Protein AF-A0A920VF19-F1 (afdb_monomer)

Solvent-accessible surface area (backbone atoms only — not comparable to full-atom values): 18510 Å² total; per-residue (Å²): 118,98,81,71,75,63,64,62,55,51,51,47,50,55,36,30,75,41,17,88,84,34,80,46,84,85,53,80,84,48,49,66,60,52,52,50,32,52,74,73,81,41,74,52,62,66,56,16,46,53,33,17,54,52,39,53,50,52,46,53,51,50,52,47,52,52,48,56,61,73,67,64,67,97,59,90,74,83,70,83,68,99,72,83,84,85,63,72,45,80,75,45,81,31,94,16,23,92,48,84,92,37,84,28,63,46,62,33,74,49,99,72,46,59,26,74,78,42,38,44,73,79,42,47,54,87,72,47,43,57,52,51,54,23,45,43,44,12,38,54,55,10,58,72,46,88,59,36,19,18,18,28,15,46,91,54,29,66,48,10,31,13,44,34,92,47,60,38,58,5,39,52,45,7,44,68,18,29,61,75,62,43,54,64,12,24,39,10,33,56,43,62,41,41,45,66,35,34,57,73,44,63,91,56,53,50,49,35,41,38,20,56,42,61,38,71,63,13,48,59,57,50,60,70,43,70,67,32,24,35,34,37,28,64,76,66,61,80,72,60,76,59,42,79,44,80,50,96,95,50,67,48,76,42,71,52,96,72,85,82,81,61,75,88,77,61,80,81,91,59,96,71,78,74,52,75,70,52,48,52,16,48,53,47,29,57,61,52,39,74,54,32,46,65,35,52,36,61,42,48,55,84,41,18,34,37,14,52,8,64,55,27,94,47,56,70,57,9,46,53,40,16,31,64,58,42,69,55,75,73,95,67,86,132

Sequence (334 aa):
MGNIDIGGPTMLRAASKNFPSVAVVVDPADYAWVGQKLSEGGLTIDDRRGLAAKAFNHVSTYDAAVTKYLLKSDSADEELPGSLTISLKKITGLRYGENPHQNGALYSESNVPMGLAGARQLHGRELSYNNLMDADAAWRTASDFADSTVSVVKHANPCGLASRNDIAEAYLAAYEGDTVSAFGGIVAFNRTVTAAAAEAMEPVFYEVVIAPDYETRALEILQKKRNLRILAIDKQPDTPAYDLRPITGGVLVQASDSIEEDPTSWTVATQRAPSDAEMKDLAFAWKAAKHIKSNAIVFAKGLAMVGMGAGQPNRVVSVHLSQRSSGIRPKGQF

Structure (mmCIF, N/CA/C/O backbone):
data_AF-A0A920VF19-F1
#
_entry.id   AF-A0A920VF19-F1
#
loop_
_atom_site.group_PDB
_atom_site.id
_atom_site.type_symbol
_atom_site.label_atom_id
_atom_site.label_alt_id
_atom_site.label_comp_id
_atom_site.label_asym_id
_atom_site.label_entity_id
_atom_site.label_seq_id
_atom_site.pdbx_PDB_ins_code
_atom_site.Cartn_x
_atom_site.Cartn_y
_atom_site.Cartn_z
_atom_site.occupancy
_atom_site.B_iso_or_equiv
_atom_site.auth_seq_id
_atom_site.auth_comp_id
_atom_site.auth_asym_id
_atom_site.auth_atom_id
_atom_site.pdbx_PDB_model_num
ATOM 1 N N . MET A 1 1 ? 22.671 -26.866 -9.299 1.00 59.22 1 MET A N 1
ATOM 2 C CA . MET A 1 1 ? 23.911 -26.514 -10.039 1.00 59.22 1 MET A CA 1
ATOM 3 C C . MET A 1 1 ? 23.785 -26.625 -11.558 1.00 59.22 1 MET A C 1
ATOM 5 O O . MET A 1 1 ? 24.241 -25.707 -12.218 1.00 59.22 1 MET A O 1
ATOM 9 N N . GLY A 1 2 ? 23.154 -27.664 -12.126 1.00 60.16 2 GLY A N 1
ATOM 10 C CA . GLY A 1 2 ? 23.081 -27.859 -13.591 1.00 60.16 2 GLY A CA 1
ATOM 11 C C . GLY A 1 2 ? 22.369 -26.776 -14.425 1.00 60.16 2 GLY A C 1
ATOM 12 O O . GLY A 1 2 ? 22.436 -26.841 -15.643 1.00 60.16 2 GLY A O 1
ATOM 13 N N . ASN A 1 3 ? 21.733 -25.780 -13.792 1.00 78.81 3 ASN A N 1
ATOM 14 C CA . ASN A 1 3 ? 21.030 -24.676 -14.462 1.00 78.81 3 ASN A CA 1
ATOM 15 C C . ASN A 1 3 ? 21.764 -23.322 -14.360 1.00 78.81 3 ASN A C 1
ATOM 17 O O . ASN A 1 3 ? 21.187 -22.302 -14.725 1.00 78.81 3 ASN A O 1
ATOM 21 N N . ILE A 1 4 ? 22.997 -23.284 -13.832 1.00 90.88 4 ILE A N 1
ATOM 22 C CA . ILE A 1 4 ? 23.803 -22.054 -13.807 1.00 90.88 4 ILE A CA 1
ATOM 23 C C . ILE A 1 4 ? 24.570 -21.960 -15.135 1.00 90.88 4 ILE A C 1
ATOM 25 O O . ILE A 1 4 ? 25.571 -22.646 -15.331 1.00 90.88 4 ILE A O 1
ATOM 29 N N . ASP A 1 5 ? 24.087 -21.126 -16.052 1.00 91.56 5 ASP A N 1
ATOM 30 C CA . ASP A 1 5 ? 24.750 -20.781 -17.307 1.00 91.56 5 ASP A CA 1
ATOM 31 C C . ASP A 1 5 ? 26.016 -19.939 -17.068 1.00 91.56 5 ASP A C 1
ATOM 33 O O . ASP A 1 5 ? 26.006 -18.948 -16.334 1.00 91.56 5 ASP A O 1
ATOM 37 N N . ILE A 1 6 ? 27.101 -20.345 -17.725 1.00 91.62 6 ILE A N 1
ATOM 38 C CA . ILE A 1 6 ? 28.401 -19.667 -17.753 1.00 91.62 6 ILE A CA 1
ATOM 39 C C . ILE A 1 6 ? 28.627 -18.980 -19.108 1.00 91.62 6 ILE A C 1
ATOM 41 O O . ILE A 1 6 ? 29.184 -17.880 -19.182 1.00 91.62 6 ILE A O 1
ATOM 45 N N . GLY A 1 7 ? 28.202 -19.626 -20.197 1.00 94.06 7 GLY A N 1
ATOM 46 C CA . GLY A 1 7 ? 28.468 -19.199 -21.567 1.00 94.06 7 GLY A CA 1
ATOM 47 C C . GLY A 1 7 ? 27.618 -18.000 -21.971 1.00 94.06 7 GLY A C 1
ATOM 48 O O . GLY A 1 7 ? 28.156 -17.030 -22.510 1.00 94.06 7 GLY A O 1
ATOM 49 N N . GLY A 1 8 ? 26.320 -18.032 -21.658 1.00 94.75 8 GLY A N 1
ATOM 50 C CA . GLY A 1 8 ? 25.387 -16.939 -21.929 1.00 94.75 8 GLY A CA 1
ATOM 51 C C . GLY A 1 8 ? 25.862 -15.617 -21.324 1.00 94.75 8 GLY A C 1
ATOM 52 O O . GLY A 1 8 ? 26.173 -14.694 -22.083 1.00 94.75 8 GLY A O 1
ATOM 53 N N . PRO A 1 9 ? 26.033 -15.514 -19.990 1.00 96.50 9 PRO A N 1
ATOM 54 C CA . PRO A 1 9 ? 26.536 -14.299 -19.348 1.00 96.50 9 PRO A CA 1
ATOM 55 C C . PRO A 1 9 ? 27.884 -13.819 -19.902 1.00 96.50 9 PRO A C 1
ATOM 57 O O . PRO A 1 9 ? 28.084 -12.616 -20.088 1.00 96.50 9 PRO A O 1
ATOM 60 N N . THR A 1 10 ? 28.799 -14.738 -20.227 1.00 96.94 10 THR A N 1
ATOM 61 C CA . THR A 1 10 ? 30.102 -14.399 -20.823 1.00 96.94 10 THR A CA 1
ATOM 62 C C . THR A 1 10 ? 29.939 -13.708 -22.179 1.00 96.94 10 THR A C 1
ATOM 64 O O . THR A 1 10 ? 30.486 -12.620 -22.388 1.00 96.94 10 THR A O 1
ATOM 67 N N . MET A 1 11 ? 29.151 -14.292 -23.088 1.00 97.50 11 MET A N 1
ATOM 68 C CA . MET A 1 11 ? 28.888 -13.715 -24.412 1.00 97.50 11 MET A CA 1
ATOM 69 C C . MET A 1 11 ? 28.138 -12.386 -24.313 1.00 97.50 11 MET A C 1
ATOM 71 O O . MET A 1 11 ? 28.515 -11.419 -24.979 1.00 97.50 11 MET A O 1
ATOM 75 N N . LEU A 1 12 ? 27.126 -12.307 -23.443 1.00 97.56 12 LEU A N 1
ATOM 76 C CA . LEU A 1 12 ? 26.349 -11.087 -23.230 1.00 97.56 12 LEU A CA 1
ATOM 77 C C . LEU A 1 12 ? 27.234 -9.935 -22.756 1.00 97.56 12 LEU A C 1
ATOM 79 O O . LEU A 1 12 ? 27.156 -8.837 -23.309 1.00 97.56 12 LEU A O 1
ATOM 83 N N . ARG A 1 13 ? 28.126 -10.172 -21.788 1.00 97.50 13 ARG A N 1
ATOM 84 C CA . ARG A 1 13 ? 29.064 -9.149 -21.298 1.00 97.50 13 ARG A CA 1
ATOM 85 C C . ARG A 1 13 ? 30.064 -8.726 -22.373 1.00 97.50 13 ARG A C 1
ATOM 87 O O . ARG A 1 13 ? 30.329 -7.532 -22.508 1.00 97.50 13 ARG A O 1
ATOM 94 N N . ALA A 1 14 ? 30.597 -9.672 -23.149 1.00 97.75 14 ALA A N 1
ATOM 95 C CA . ALA A 1 14 ? 31.532 -9.376 -24.235 1.00 97.75 14 ALA A CA 1
ATOM 96 C C . ALA A 1 14 ? 30.886 -8.510 -25.331 1.00 97.75 14 ALA A C 1
ATOM 98 O O . ALA A 1 14 ? 31.447 -7.480 -25.710 1.00 97.75 14 ALA A O 1
ATOM 99 N N . ALA A 1 15 ? 29.683 -8.879 -25.784 1.00 97.00 15 ALA A N 1
ATOM 100 C CA . ALA A 1 15 ? 28.922 -8.119 -26.773 1.00 97.00 15 ALA A CA 1
ATOM 101 C C . ALA A 1 15 ? 28.537 -6.726 -26.246 1.00 97.00 15 ALA A C 1
ATOM 103 O O . ALA A 1 15 ? 28.751 -5.729 -26.933 1.00 97.00 15 ALA A O 1
ATOM 104 N N . SER A 1 16 ? 28.063 -6.644 -24.998 1.00 97.56 16 SER A N 1
ATOM 105 C CA . SER A 1 16 ? 27.678 -5.379 -24.355 1.00 97.56 16 SER A CA 1
ATOM 106 C C . SER A 1 16 ? 28.860 -4.425 -24.183 1.00 97.56 16 SER A C 1
ATOM 108 O O . SER A 1 16 ? 28.727 -3.227 -24.416 1.00 97.56 16 SER A O 1
ATOM 110 N N . LYS A 1 17 ? 30.048 -4.932 -23.824 1.00 97.81 17 LYS A N 1
ATOM 111 C CA . LYS A 1 17 ? 31.279 -4.125 -23.769 1.00 97.81 17 LYS A CA 1
ATOM 112 C C . LYS A 1 17 ? 31.619 -3.529 -25.139 1.00 97.81 17 LYS A C 1
ATOM 114 O O . LYS A 1 17 ? 32.116 -2.408 -25.209 1.00 97.81 17 LYS A O 1
ATOM 119 N N . ASN A 1 18 ? 31.344 -4.264 -26.215 1.00 97.62 18 ASN A N 1
ATOM 120 C CA . ASN A 1 18 ? 31.626 -3.854 -27.588 1.00 97.62 18 ASN A CA 1
ATOM 121 C C . ASN A 1 18 ? 30.420 -3.199 -28.292 1.00 97.62 18 ASN A C 1
ATOM 123 O O . ASN A 1 18 ? 30.332 -3.230 -29.521 1.00 97.62 18 ASN A O 1
ATOM 127 N N . PHE A 1 19 ? 29.505 -2.572 -27.539 1.00 97.56 19 PHE A N 1
ATOM 128 C CA . PHE A 1 19 ? 28.307 -1.925 -28.088 1.00 97.56 19 PHE A CA 1
ATOM 129 C C . PHE A 1 19 ? 28.546 -0.890 -29.208 1.00 97.56 19 PHE A C 1
ATOM 131 O O . PHE A 1 19 ? 27.643 -0.708 -30.027 1.00 97.56 19 PHE A O 1
ATOM 138 N N . PRO A 1 20 ? 29.709 -0.205 -29.334 1.00 97.31 20 PRO A N 1
ATOM 139 C CA . PRO A 1 20 ? 29.941 0.662 -30.487 1.00 97.31 20 PRO A CA 1
ATOM 140 C C . PRO A 1 20 ? 29.857 -0.089 -31.822 1.00 97.31 20 PRO A C 1
ATOM 142 O O . PRO A 1 20 ? 29.429 0.508 -32.809 1.00 97.31 20 PRO A O 1
ATOM 145 N N . SER A 1 21 ? 30.164 -1.391 -31.828 1.00 96.12 21 SER A N 1
ATOM 146 C CA . SER A 1 21 ? 30.243 -2.228 -33.033 1.00 96.12 21 SER A CA 1
ATOM 147 C C . SER A 1 21 ? 29.283 -3.424 -33.037 1.00 96.12 21 SER A C 1
ATOM 149 O O . SER A 1 21 ? 29.042 -3.994 -34.096 1.00 96.12 21 SER A O 1
ATOM 151 N N . VAL A 1 22 ? 28.737 -3.826 -31.885 1.00 96.31 22 VAL A N 1
ATOM 152 C CA . VAL A 1 22 ? 27.897 -5.028 -31.734 1.00 96.31 22 VAL A CA 1
ATOM 153 C C . VAL A 1 22 ? 26.562 -4.667 -31.086 1.00 96.31 22 VAL A C 1
ATOM 155 O O . VAL A 1 22 ? 26.524 -3.936 -30.102 1.00 96.31 22 VAL A O 1
ATOM 158 N N . ALA A 1 23 ? 25.457 -5.188 -31.619 1.00 96.25 23 ALA A N 1
ATOM 159 C CA . ALA A 1 23 ? 24.154 -5.139 -30.959 1.00 96.25 23 ALA A CA 1
ATOM 160 C C . ALA A 1 23 ? 23.914 -6.442 -30.181 1.00 96.25 23 ALA A C 1
ATOM 162 O O . ALA A 1 23 ? 24.206 -7.526 -30.682 1.00 96.25 23 ALA A O 1
ATOM 163 N N . VAL A 1 24 ? 23.380 -6.336 -28.966 1.00 97.62 24 VAL A N 1
ATOM 164 C CA . VAL A 1 24 ? 23.057 -7.469 -28.087 1.00 97.62 24 VAL A CA 1
ATOM 165 C C . VAL A 1 24 ? 21.578 -7.404 -27.724 1.00 97.62 24 VAL A C 1
ATOM 167 O O . VAL A 1 24 ? 21.080 -6.332 -27.415 1.00 97.62 24 VAL A O 1
ATOM 170 N N . VAL A 1 25 ? 20.858 -8.523 -27.769 1.00 97.62 25 VAL A N 1
ATOM 171 C CA . VAL A 1 25 ? 19.428 -8.561 -27.427 1.00 97.62 25 VAL A CA 1
ATOM 172 C C . VAL A 1 25 ? 19.192 -9.693 -26.436 1.00 97.62 25 VAL A C 1
ATOM 174 O O . VAL A 1 25 ? 19.551 -10.834 -26.711 1.00 97.62 25 VAL A O 1
ATOM 177 N N . VAL A 1 26 ? 18.615 -9.364 -25.280 1.00 96.50 26 VAL A N 1
ATOM 178 C CA . VAL A 1 26 ? 18.386 -10.297 -24.154 1.00 96.50 26 VAL A CA 1
ATOM 179 C C . VAL A 1 26 ? 16.906 -10.529 -23.852 1.00 96.50 26 VAL A C 1
ATOM 181 O O . VAL A 1 26 ? 16.573 -11.306 -22.964 1.00 96.50 26 VAL A O 1
ATOM 184 N N . ASP A 1 27 ? 16.014 -9.841 -24.562 1.00 94.75 27 ASP A N 1
ATOM 185 C CA . ASP A 1 27 ? 14.576 -9.851 -24.316 1.00 94.75 27 ASP A CA 1
ATOM 186 C C . ASP A 1 27 ? 13.823 -9.968 -25.651 1.00 94.75 27 ASP A C 1
ATOM 188 O O . ASP A 1 27 ? 13.986 -9.098 -26.514 1.00 94.75 27 ASP A O 1
ATOM 192 N N . PRO A 1 28 ? 13.000 -11.016 -25.843 1.00 96.56 28 PRO A N 1
ATOM 193 C CA . PRO A 1 28 ? 12.204 -11.188 -27.055 1.00 96.56 28 PRO A CA 1
ATOM 194 C C . PRO A 1 28 ? 11.281 -10.008 -27.384 1.00 96.56 28 PRO A C 1
ATOM 196 O O . PRO A 1 28 ? 10.967 -9.797 -28.555 1.00 96.56 28 PRO A O 1
ATOM 199 N N . ALA A 1 29 ? 10.875 -9.210 -26.390 1.00 95.38 29 ALA A N 1
ATOM 200 C CA . ALA A 1 29 ? 10.050 -8.024 -26.620 1.00 95.38 29 ALA A CA 1
ATOM 201 C C . ALA A 1 29 ? 10.736 -6.975 -27.517 1.00 95.38 29 ALA A C 1
ATOM 203 O O . ALA A 1 29 ? 10.056 -6.192 -28.179 1.00 95.38 29 ALA A O 1
ATOM 204 N N . ASP A 1 30 ? 12.071 -6.981 -27.596 1.00 97.19 30 ASP A N 1
ATOM 205 C CA . ASP A 1 30 ? 12.823 -6.032 -28.421 1.00 97.19 30 ASP A CA 1
ATOM 206 C C . ASP A 1 30 ? 12.920 -6.468 -29.894 1.00 97.19 30 ASP A C 1
ATOM 208 O O . ASP A 1 30 ? 13.331 -5.672 -30.739 1.00 97.19 30 ASP A O 1
ATOM 212 N N . TYR A 1 31 ? 12.554 -7.710 -30.242 1.00 97.88 31 TYR A N 1
ATOM 213 C CA . TYR A 1 31 ? 12.791 -8.265 -31.583 1.00 97.88 31 TYR A CA 1
ATOM 214 C C . TYR A 1 31 ? 12.109 -7.465 -32.693 1.00 97.88 31 TYR A C 1
ATOM 216 O O . TYR A 1 31 ? 12.732 -7.194 -33.718 1.00 97.88 31 TYR A O 1
ATOM 224 N N . ALA A 1 32 ? 10.857 -7.053 -32.486 1.00 97.88 32 ALA A N 1
ATOM 225 C CA . ALA A 1 32 ? 10.112 -6.283 -33.480 1.00 97.88 32 ALA A CA 1
ATOM 226 C C . ALA A 1 32 ? 10.765 -4.914 -33.742 1.00 97.88 32 ALA A C 1
ATOM 228 O O . ALA A 1 32 ? 10.995 -4.543 -34.892 1.00 97.88 32 ALA A O 1
ATOM 229 N N . TRP A 1 33 ? 11.126 -4.197 -32.674 1.00 97.31 33 TRP A N 1
ATOM 230 C CA . TRP A 1 33 ? 11.777 -2.890 -32.766 1.00 97.31 33 TRP A CA 1
ATOM 231 C C . TRP A 1 33 ? 13.175 -2.982 -33.391 1.00 97.31 33 TRP A C 1
ATOM 233 O O . TRP A 1 33 ? 13.503 -2.200 -34.284 1.00 97.31 33 TRP A O 1
ATOM 243 N N . VAL A 1 34 ? 13.987 -3.965 -32.982 1.00 97.69 34 VAL A N 1
ATOM 244 C CA . VAL A 1 34 ? 15.308 -4.202 -33.585 1.00 97.69 34 VAL A CA 1
ATOM 245 C C . VAL A 1 34 ? 15.167 -4.542 -35.067 1.00 97.69 34 VAL A C 1
ATOM 247 O O . VAL A 1 34 ? 15.886 -3.977 -35.888 1.00 97.69 34 VAL A O 1
ATOM 250 N N . GLY A 1 35 ? 14.229 -5.423 -35.425 1.00 97.50 35 GLY A N 1
ATOM 251 C CA . GLY A 1 35 ? 13.959 -5.790 -36.815 1.00 97.50 35 GLY A CA 1
ATOM 252 C C . GLY A 1 35 ? 13.590 -4.580 -37.673 1.00 97.50 35 GLY A C 1
ATOM 253 O O . GLY A 1 35 ? 14.164 -4.392 -38.747 1.00 97.50 35 GLY A O 1
ATOM 254 N N . GLN A 1 36 ? 12.713 -3.709 -37.164 1.00 97.81 36 GLN A N 1
ATOM 255 C CA . GLN A 1 36 ? 12.364 -2.451 -37.824 1.00 97.81 36 GLN A CA 1
ATOM 256 C C . GLN A 1 36 ? 13.600 -1.564 -38.030 1.00 97.81 36 GLN A C 1
ATOM 258 O O . GLN A 1 36 ? 13.890 -1.168 -39.159 1.00 97.81 36 GLN A O 1
ATOM 263 N N . LYS A 1 37 ? 14.384 -1.312 -36.975 1.00 97.75 37 LYS A N 1
ATOM 264 C CA . LYS A 1 37 ? 15.609 -0.499 -37.056 1.00 97.75 37 LYS A CA 1
ATOM 265 C C . LYS A 1 37 ? 16.602 -1.042 -38.080 1.00 97.75 37 LYS A C 1
ATOM 267 O O . LYS A 1 37 ? 17.196 -0.270 -38.825 1.00 97.75 37 LYS A O 1
ATOM 272 N N . LEU A 1 38 ? 16.772 -2.363 -38.149 1.00 96.62 38 LEU A N 1
ATOM 273 C CA . LEU A 1 38 ? 17.639 -3.003 -39.141 1.00 96.62 38 LEU A CA 1
ATOM 274 C C . LEU A 1 38 ? 17.145 -2.779 -40.576 1.00 96.62 38 LEU A C 1
ATOM 276 O O . LEU A 1 38 ? 17.970 -2.571 -41.464 1.00 96.62 38 LEU A O 1
ATOM 280 N N . SER A 1 39 ? 15.828 -2.758 -40.800 1.00 97.00 39 SER A N 1
ATOM 281 C CA . SER A 1 39 ? 15.250 -2.437 -42.113 1.00 97.00 39 SER A CA 1
ATOM 282 C C . SER A 1 39 ? 15.362 -0.952 -42.496 1.00 97.00 39 SER A C 1
ATOM 284 O O . SER A 1 39 ? 15.412 -0.629 -43.679 1.00 97.00 39 SER A O 1
ATOM 286 N N . GLU A 1 40 ? 15.473 -0.054 -41.511 1.00 95.75 40 GLU A N 1
ATOM 287 C CA . GLU A 1 40 ? 15.512 1.410 -41.679 1.00 95.75 40 GLU A CA 1
ATOM 288 C C . GLU A 1 40 ? 16.941 1.999 -41.678 1.00 95.75 40 GLU A C 1
ATOM 290 O O . GLU A 1 40 ? 17.135 3.189 -41.434 1.00 95.75 40 GLU A O 1
ATOM 295 N N . GLY A 1 41 ? 17.963 1.184 -41.962 1.00 92.50 41 GLY A N 1
ATOM 296 C CA . GLY A 1 41 ? 19.361 1.640 -42.044 1.00 92.50 41 GLY A CA 1
ATOM 297 C C . GLY A 1 41 ? 20.233 1.284 -40.836 1.00 92.50 41 GLY A C 1
ATOM 298 O O . GLY A 1 41 ? 21.392 1.692 -40.774 1.00 92.50 41 GLY A O 1
ATOM 299 N N . GLY A 1 42 ? 19.716 0.472 -39.913 1.00 95.19 42 GLY A N 1
ATOM 300 C CA . GLY A 1 42 ? 20.464 -0.094 -38.798 1.00 95.19 42 GLY A CA 1
ATOM 301 C C . GLY A 1 42 ? 20.242 0.620 -37.467 1.00 95.19 42 GLY A C 1
ATOM 302 O O . GLY A 1 42 ? 19.643 1.687 -37.365 1.00 95.19 42 GLY A O 1
ATOM 303 N N . LEU A 1 43 ? 20.754 -0.001 -36.404 1.00 97.31 43 LEU A N 1
ATOM 304 C CA . LEU A 1 43 ? 20.740 0.582 -35.065 1.00 97.31 43 LEU A CA 1
ATOM 305 C C . LEU A 1 43 ? 21.740 1.739 -34.986 1.00 97.31 43 LEU A C 1
ATOM 307 O O . LEU A 1 43 ? 22.881 1.627 -35.445 1.00 97.31 43 LEU A O 1
ATOM 311 N N . THR A 1 44 ? 21.349 2.826 -34.332 1.00 97.06 44 THR A N 1
ATOM 312 C CA . THR A 1 44 ? 22.278 3.905 -33.983 1.00 97.06 44 THR A CA 1
ATOM 313 C C . THR A 1 44 ? 23.219 3.474 -32.850 1.00 97.06 44 THR A C 1
ATOM 315 O O . THR A 1 44 ? 23.044 2.427 -32.218 1.00 97.06 44 THR A O 1
ATOM 318 N N . ILE A 1 45 ? 24.244 4.282 -32.569 1.00 97.38 45 ILE A N 1
ATOM 319 C CA . ILE A 1 45 ? 25.121 4.047 -31.412 1.00 97.38 45 ILE A CA 1
ATOM 320 C C . ILE A 1 45 ? 24.356 4.121 -30.081 1.00 97.38 45 ILE A C 1
ATOM 322 O O . ILE A 1 45 ? 24.656 3.354 -29.166 1.00 97.38 45 ILE A O 1
ATOM 326 N N . ASP A 1 46 ? 23.354 4.997 -29.983 1.00 97.56 46 ASP A N 1
ATOM 327 C CA . ASP A 1 46 ? 22.541 5.160 -28.776 1.00 97.56 46 ASP A CA 1
ATOM 328 C C . ASP A 1 46 ? 21.578 3.983 -28.590 1.00 97.56 46 ASP A C 1
ATOM 330 O O . ASP A 1 46 ? 21.457 3.472 -27.475 1.00 97.56 46 ASP A O 1
ATOM 334 N N . ASP A 1 47 ? 20.997 3.470 -29.681 1.00 97.56 47 ASP A N 1
ATOM 335 C CA . ASP A 1 47 ? 20.190 2.244 -29.662 1.00 97.56 47 ASP A CA 1
ATOM 336 C C . ASP A 1 47 ? 21.017 1.056 -29.123 1.00 97.56 47 ASP A C 1
ATOM 338 O O . ASP A 1 47 ? 20.588 0.342 -28.212 1.00 97.56 47 ASP A O 1
ATOM 342 N N . ARG A 1 48 ? 22.252 0.873 -29.625 1.00 98.19 48 ARG A N 1
ATOM 343 C CA . ARG A 1 48 ? 23.161 -0.183 -29.141 1.00 98.19 48 ARG A CA 1
ATOM 344 C C . ARG A 1 48 ? 23.592 0.026 -27.693 1.00 98.19 48 ARG A C 1
ATOM 346 O O . ARG A 1 48 ? 23.695 -0.949 -26.951 1.00 98.19 48 ARG A O 1
ATOM 353 N N . ARG A 1 49 ? 23.823 1.273 -27.268 1.00 98.19 49 ARG A N 1
ATOM 354 C CA . ARG A 1 49 ? 24.139 1.592 -25.867 1.00 98.19 49 ARG A CA 1
ATOM 355 C C . ARG A 1 49 ? 22.987 1.198 -24.941 1.00 98.19 49 ARG A C 1
ATOM 357 O O . ARG A 1 49 ? 23.240 0.603 -23.895 1.00 98.19 49 ARG A O 1
ATOM 364 N N . GLY A 1 50 ? 21.744 1.487 -25.330 1.00 97.44 50 GLY A N 1
ATOM 365 C CA . GLY A 1 50 ? 20.549 1.089 -24.581 1.00 97.44 50 GLY A CA 1
ATOM 366 C C . GLY A 1 50 ? 20.423 -0.431 -24.446 1.00 97.44 50 GLY A C 1
ATOM 367 O O . GLY A 1 50 ? 20.253 -0.947 -23.341 1.00 97.44 50 GLY A O 1
ATOM 368 N N . LEU A 1 51 ? 20.607 -1.153 -25.553 1.00 98.12 51 LEU A N 1
ATOM 369 C CA . LEU A 1 51 ? 20.630 -2.618 -25.584 1.00 98.12 51 LEU A CA 1
ATOM 370 C C . LEU A 1 51 ? 21.736 -3.221 -24.697 1.00 98.12 51 LEU A C 1
ATOM 372 O O . LEU A 1 51 ? 21.486 -4.152 -23.931 1.00 98.12 51 LEU A O 1
ATOM 376 N N . ALA A 1 52 ? 22.945 -2.659 -24.735 1.00 98.12 52 ALA A N 1
ATOM 377 C CA . ALA A 1 52 ? 24.055 -3.093 -23.889 1.00 98.12 52 ALA A CA 1
ATOM 378 C C . ALA A 1 52 ? 23.799 -2.842 -22.395 1.00 98.12 52 ALA A C 1
ATOM 380 O O . ALA A 1 52 ? 24.089 -3.705 -21.566 1.00 98.12 52 ALA A O 1
ATOM 381 N N . ALA A 1 53 ? 23.218 -1.692 -22.037 1.00 96.88 53 ALA A N 1
ATOM 382 C CA . ALA A 1 53 ? 22.815 -1.408 -20.661 1.00 96.88 53 ALA A CA 1
ATOM 383 C C . ALA A 1 53 ? 21.761 -2.414 -20.165 1.00 96.88 53 ALA A C 1
ATOM 385 O O . ALA A 1 53 ? 21.884 -2.940 -19.056 1.00 96.88 53 ALA A O 1
ATOM 386 N N . LYS A 1 54 ? 20.772 -2.745 -21.009 1.00 95.25 54 LYS A N 1
ATOM 387 C CA . LYS A 1 54 ? 19.757 -3.772 -20.723 1.00 95.25 54 LYS A CA 1
ATOM 388 C C . LYS A 1 54 ? 20.389 -5.152 -20.504 1.00 95.25 54 LYS A C 1
ATOM 390 O O . LYS A 1 54 ? 20.033 -5.840 -19.551 1.00 95.25 54 LYS A O 1
ATOM 395 N N . ALA A 1 55 ? 21.363 -5.537 -21.327 1.00 96.75 55 ALA A N 1
ATOM 396 C CA . ALA A 1 55 ? 22.066 -6.813 -21.200 1.00 96.75 55 ALA A CA 1
ATOM 397 C C . ALA A 1 55 ? 22.928 -6.912 -19.926 1.00 96.75 55 ALA A C 1
ATOM 399 O O . ALA A 1 55 ? 22.887 -7.937 -19.247 1.00 96.75 55 ALA A O 1
ATOM 400 N N . PHE A 1 56 ? 23.650 -5.852 -19.541 1.00 96.25 56 PHE A N 1
ATOM 401 C CA . PHE A 1 56 ? 24.367 -5.830 -18.257 1.00 96.25 56 PHE A CA 1
ATOM 402 C C . PHE A 1 56 ? 23.421 -5.924 -17.056 1.00 96.25 56 PHE A C 1
ATOM 404 O O . PHE A 1 56 ? 23.721 -6.644 -16.105 1.00 96.25 56 PHE A O 1
ATOM 411 N N . ASN A 1 57 ? 22.274 -5.239 -17.102 1.00 92.06 57 ASN A N 1
ATOM 412 C CA . ASN A 1 57 ? 21.259 -5.349 -16.057 1.00 92.06 57 ASN A CA 1
ATOM 413 C C . ASN A 1 57 ? 20.706 -6.781 -15.953 1.00 92.06 57 ASN A C 1
ATOM 415 O O . ASN A 1 57 ? 20.644 -7.321 -14.853 1.00 92.06 57 ASN A O 1
ATOM 419 N N . HIS A 1 58 ? 20.411 -7.426 -17.087 1.00 92.19 58 HIS A N 1
ATOM 420 C CA . HIS A 1 58 ? 19.948 -8.816 -17.127 1.00 92.19 58 HIS A CA 1
ATOM 421 C C . HIS A 1 58 ? 20.940 -9.784 -16.462 1.00 92.19 58 HIS A C 1
ATOM 423 O O . HIS A 1 58 ? 20.547 -10.582 -15.613 1.00 92.19 58 HIS A O 1
ATOM 429 N N . VAL A 1 59 ? 22.235 -9.675 -16.791 1.00 94.19 59 VAL A N 1
ATOM 430 C CA . VAL A 1 59 ? 23.283 -10.499 -16.162 1.00 94.19 59 VAL A CA 1
ATOM 431 C C . VAL A 1 59 ? 23.408 -10.199 -14.665 1.00 94.19 59 VAL A C 1
ATOM 433 O O . VAL A 1 59 ? 23.515 -11.124 -13.870 1.00 94.19 59 VAL A O 1
ATOM 436 N N . SER A 1 60 ? 23.316 -8.930 -14.251 1.00 91.00 60 SER A N 1
ATOM 437 C CA . SER A 1 60 ? 23.355 -8.561 -12.829 1.00 91.00 60 SER A CA 1
ATOM 438 C C . SER A 1 60 ? 22.193 -9.158 -12.030 1.00 91.00 60 SER A C 1
ATOM 440 O O . SER A 1 60 ? 22.399 -9.604 -10.903 1.00 91.00 60 SER A O 1
ATOM 442 N N . THR A 1 61 ? 20.977 -9.163 -12.582 1.00 87.38 61 THR A N 1
ATOM 443 C CA . THR A 1 61 ? 19.810 -9.792 -11.943 1.00 87.38 61 THR A CA 1
ATOM 444 C C . THR A 1 61 ? 19.980 -11.308 -11.859 1.00 87.38 61 THR A C 1
ATOM 446 O O . THR A 1 61 ? 19.654 -11.908 -10.835 1.00 87.38 61 THR A O 1
ATOM 449 N N . TYR A 1 62 ? 20.531 -11.925 -12.905 1.00 89.62 62 TYR A N 1
ATOM 450 C CA . TYR A 1 62 ? 20.847 -13.349 -12.924 1.00 89.62 62 TYR A CA 1
ATOM 451 C C . TYR A 1 62 ? 21.877 -13.731 -11.844 1.00 89.62 62 TYR A C 1
ATOM 453 O O . TYR A 1 62 ? 21.614 -14.623 -11.037 1.00 89.62 62 TYR A O 1
ATOM 461 N N . ASP A 1 63 ? 22.996 -13.008 -11.750 1.00 90.81 63 ASP A N 1
ATOM 462 C CA . ASP A 1 63 ? 24.042 -13.264 -10.750 1.00 90.81 63 ASP A CA 1
ATOM 463 C C . ASP A 1 63 ? 23.528 -13.062 -9.312 1.00 90.81 63 ASP A C 1
ATOM 465 O O . ASP A 1 63 ? 23.884 -13.819 -8.403 1.00 90.81 63 ASP A O 1
ATOM 469 N N . ALA A 1 64 ? 22.637 -12.086 -9.095 1.00 85.88 64 ALA A N 1
ATOM 470 C CA . ALA A 1 64 ? 21.969 -11.883 -7.810 1.00 85.88 64 ALA A CA 1
ATOM 471 C C . ALA A 1 64 ? 21.094 -13.089 -7.418 1.00 85.88 64 ALA A C 1
ATOM 473 O O . ALA A 1 64 ? 21.142 -13.545 -6.274 1.00 85.88 64 ALA A O 1
ATOM 474 N N . ALA A 1 65 ? 20.333 -13.644 -8.368 1.00 83.69 65 ALA A N 1
ATOM 475 C CA . ALA A 1 65 ? 19.512 -14.833 -8.139 1.00 83.69 65 ALA A CA 1
ATOM 476 C C . ALA A 1 65 ? 20.367 -16.076 -7.835 1.00 83.69 65 ALA A C 1
ATOM 478 O O . ALA A 1 65 ? 20.046 -16.831 -6.914 1.00 83.69 65 ALA A O 1
ATOM 479 N N . VAL A 1 66 ? 21.482 -16.260 -8.552 1.00 87.50 66 VAL A N 1
ATOM 480 C CA . VAL A 1 66 ? 22.455 -17.330 -8.278 1.00 87.50 66 VAL A CA 1
ATOM 481 C C . VAL A 1 66 ? 23.057 -17.169 -6.881 1.00 87.50 66 VAL A C 1
ATOM 483 O O . VAL A 1 66 ? 23.104 -18.136 -6.125 1.00 87.50 66 VAL A O 1
ATOM 486 N N . THR A 1 67 ? 23.450 -15.952 -6.502 1.00 85.56 67 THR A N 1
ATOM 487 C CA . THR A 1 67 ? 24.000 -15.657 -5.168 1.00 85.56 67 THR A CA 1
ATOM 488 C C . THR A 1 67 ? 22.996 -16.000 -4.070 1.00 85.56 67 THR A C 1
ATOM 490 O O . THR A 1 67 ? 23.334 -16.725 -3.139 1.00 85.56 67 THR A O 1
ATOM 493 N N . LYS A 1 68 ? 21.735 -15.565 -4.210 1.00 80.50 68 LYS A N 1
ATOM 494 C CA . LYS A 1 68 ? 20.654 -15.898 -3.267 1.00 80.50 68 LYS A CA 1
ATOM 495 C C . LYS A 1 68 ? 20.447 -17.409 -3.137 1.00 80.50 68 LYS A C 1
ATOM 497 O O . LYS A 1 68 ? 20.261 -17.906 -2.032 1.00 80.50 68 LYS A O 1
ATOM 502 N N . TYR A 1 69 ? 20.490 -18.141 -4.251 1.00 83.12 69 TYR A N 1
ATOM 503 C CA . TYR A 1 69 ? 20.381 -19.601 -4.248 1.00 83.12 69 TYR A CA 1
ATOM 504 C C . TYR A 1 69 ? 21.557 -20.275 -3.524 1.00 83.12 69 TYR A C 1
ATOM 506 O O . TYR A 1 69 ? 21.334 -21.209 -2.761 1.00 83.12 69 TYR A O 1
ATOM 514 N N . LEU A 1 70 ? 22.788 -19.797 -3.732 1.00 84.25 70 LEU A N 1
ATOM 515 C CA . LEU A 1 70 ? 23.992 -20.349 -3.099 1.00 84.25 70 LEU A CA 1
ATOM 516 C C . LEU A 1 70 ? 24.102 -20.020 -1.602 1.00 84.25 70 LEU A C 1
ATOM 518 O O . LEU A 1 70 ? 24.715 -20.786 -0.867 1.00 84.25 70 LEU A O 1
ATOM 522 N N . LEU A 1 71 ? 23.526 -18.899 -1.158 1.00 77.75 71 LEU A N 1
ATOM 523 C CA . LEU A 1 71 ? 23.516 -18.478 0.248 1.00 77.75 71 LEU A CA 1
ATOM 524 C C . LEU A 1 71 ? 22.449 -19.175 1.098 1.00 77.75 71 LEU A C 1
ATOM 526 O O . LEU A 1 71 ? 22.491 -19.052 2.317 1.00 77.75 71 LEU A O 1
ATOM 530 N N . LYS A 1 72 ? 21.486 -19.875 0.488 1.00 67.50 72 LYS A N 1
ATOM 531 C CA . LYS A 1 72 ? 20.419 -20.558 1.224 1.00 67.50 72 LYS A CA 1
ATOM 532 C C . LYS A 1 72 ? 21.024 -21.694 2.068 1.00 67.50 72 LYS A C 1
ATOM 534 O O . LYS A 1 72 ? 21.355 -22.743 1.523 1.00 67.50 72 LYS A O 1
ATOM 539 N N . SER A 1 73 ? 21.194 -21.473 3.373 1.00 55.78 73 SER A N 1
ATOM 540 C CA . SER A 1 73 ? 21.588 -22.500 4.341 1.00 55.78 73 SER A CA 1
ATOM 541 C C . SER A 1 73 ? 20.353 -23.224 4.885 1.00 55.78 73 SER A C 1
ATOM 543 O O . SER A 1 73 ? 19.311 -22.613 5.101 1.00 55.78 73 SER A O 1
ATOM 545 N N . ASP A 1 74 ? 20.465 -24.532 5.129 1.00 52.16 74 ASP A N 1
ATOM 546 C CA . ASP A 1 74 ? 19.405 -25.368 5.728 1.00 52.16 74 ASP A CA 1
ATOM 547 C C . ASP A 1 74 ? 19.236 -25.138 7.251 1.00 52.16 74 ASP A C 1
ATOM 549 O O . ASP A 1 74 ? 18.592 -25.924 7.945 1.00 52.16 74 ASP A O 1
ATOM 553 N N . SER A 1 75 ? 19.848 -24.087 7.806 1.00 48.78 75 SER A N 1
ATOM 554 C CA . SER A 1 75 ? 19.818 -23.769 9.235 1.00 48.78 75 SER A CA 1
ATOM 555 C C . SER A 1 75 ? 18.641 -22.850 9.561 1.00 48.78 75 SER A C 1
ATOM 557 O O . SER A 1 75 ? 18.556 -21.749 9.029 1.00 48.78 75 SER A O 1
ATOM 559 N N . ALA A 1 76 ? 17.776 -23.287 10.477 1.00 49.41 76 ALA A N 1
ATOM 560 C CA . ALA A 1 76 ? 16.568 -22.584 10.925 1.00 49.41 76 ALA A CA 1
ATOM 561 C C . ALA A 1 76 ? 16.817 -21.309 11.767 1.00 49.41 76 ALA A C 1
ATOM 563 O O . ALA A 1 76 ? 15.860 -20.704 12.242 1.00 49.41 76 ALA A O 1
ATOM 564 N N . ASP A 1 77 ? 18.075 -20.895 11.939 1.00 51.53 77 ASP A N 1
ATOM 565 C CA . ASP A 1 77 ? 18.450 -19.631 12.574 1.00 51.53 77 ASP A CA 1
ATOM 566 C C . ASP A 1 77 ? 18.646 -18.575 11.471 1.00 51.53 77 ASP A C 1
ATOM 568 O O . ASP A 1 77 ? 19.726 -18.444 10.892 1.00 51.53 77 ASP A O 1
ATOM 572 N N . GLU A 1 78 ? 17.567 -17.876 11.103 1.00 64.38 78 GLU A N 1
ATOM 573 C CA . GLU A 1 78 ? 17.543 -16.882 10.019 1.00 64.38 78 GLU A CA 1
ATOM 574 C C . GLU A 1 78 ? 18.275 -15.578 10.403 1.00 64.38 78 GLU A C 1
ATOM 576 O O . GLU A 1 78 ? 17.665 -14.542 10.671 1.00 64.38 78 GLU A O 1
ATOM 581 N N . GLU A 1 79 ? 19.608 -15.600 10.407 1.00 70.75 79 GLU A N 1
ATOM 582 C CA . GLU A 1 79 ? 20.403 -14.369 10.342 1.00 70.75 79 GLU A CA 1
ATOM 583 C C . GLU A 1 79 ? 20.324 -13.745 8.935 1.00 70.75 79 GLU A C 1
ATOM 585 O O . GLU A 1 79 ? 20.336 -14.436 7.912 1.00 70.75 79 GLU A O 1
ATOM 590 N N . LEU A 1 80 ? 20.260 -12.409 8.862 1.00 78.62 80 LEU A N 1
ATOM 591 C CA . LEU A 1 80 ? 20.331 -11.689 7.586 1.00 78.62 80 LEU A CA 1
ATOM 592 C C . LEU A 1 80 ? 21.667 -11.982 6.875 1.00 78.62 80 LEU A C 1
ATOM 594 O O . LEU A 1 80 ? 22.711 -12.029 7.528 1.00 78.62 80 LEU A O 1
ATOM 598 N N . PRO A 1 81 ? 21.682 -12.125 5.535 1.00 79.62 81 PRO A N 1
ATOM 599 C CA . PRO A 1 81 ? 22.900 -12.471 4.814 1.00 79.62 81 PRO A CA 1
ATOM 600 C C . PRO A 1 81 ? 23.951 -11.356 4.905 1.00 79.62 81 PRO A C 1
ATOM 602 O O . PRO A 1 81 ? 23.627 -10.170 4.849 1.00 79.62 81 PRO A O 1
ATOM 605 N N . GLY A 1 82 ? 25.235 -11.734 4.926 1.00 83.06 82 GLY A N 1
ATOM 606 C CA . GLY A 1 82 ? 26.354 -10.778 4.940 1.00 83.06 82 GLY A CA 1
ATOM 607 C C . GLY A 1 82 ? 26.434 -9.864 3.705 1.00 83.06 82 GLY A C 1
ATOM 608 O O . GLY A 1 82 ? 27.118 -8.844 3.731 1.00 83.06 82 GLY A O 1
ATOM 609 N N . SER A 1 83 ? 25.725 -10.202 2.623 1.00 83.38 83 SER A N 1
ATOM 610 C CA . SER A 1 83 ? 25.506 -9.331 1.466 1.00 83.38 83 SER A CA 1
ATOM 611 C C . SER A 1 83 ? 24.064 -9.464 0.981 1.00 83.38 83 SER A C 1
ATOM 613 O O . SER A 1 83 ? 23.585 -10.574 0.746 1.00 83.38 83 SER A O 1
ATOM 615 N N . LEU A 1 84 ? 23.381 -8.329 0.806 1.00 83.94 84 LEU A N 1
ATOM 616 C CA . LEU A 1 84 ? 22.005 -8.263 0.320 1.00 83.94 84 LEU A CA 1
ATOM 617 C C . LEU A 1 84 ? 21.959 -7.532 -1.024 1.00 83.94 84 LEU A C 1
ATOM 619 O O . LEU A 1 84 ? 22.399 -6.389 -1.137 1.00 83.94 84 LEU A O 1
ATOM 623 N N . THR A 1 85 ? 21.391 -8.185 -2.038 1.00 84.31 85 THR A N 1
ATOM 624 C CA . THR A 1 85 ? 21.129 -7.575 -3.348 1.00 84.31 85 THR A CA 1
ATOM 625 C C . THR A 1 85 ? 19.627 -7.474 -3.569 1.00 84.31 85 THR A C 1
ATOM 627 O O . THR A 1 85 ? 18.938 -8.491 -3.579 1.00 84.31 85 THR A O 1
ATOM 630 N N . ILE A 1 86 ? 19.131 -6.254 -3.782 1.00 83.38 86 ILE A N 1
ATOM 631 C CA . ILE A 1 86 ? 17.722 -5.977 -4.085 1.00 83.38 86 ILE A CA 1
ATOM 632 C C . ILE A 1 86 ? 17.648 -5.518 -5.541 1.00 83.38 86 ILE A C 1
ATOM 634 O O . ILE A 1 86 ? 18.162 -4.456 -5.896 1.00 83.38 86 ILE A O 1
ATOM 638 N N . SER A 1 87 ? 17.044 -6.339 -6.401 1.00 83.06 87 SER A N 1
ATOM 639 C CA . SER A 1 87 ? 16.904 -6.043 -7.829 1.00 83.06 87 SER A CA 1
ATOM 640 C C . SER A 1 87 ? 15.496 -5.531 -8.102 1.00 83.06 87 SER A C 1
ATOM 642 O O . SER A 1 87 ? 14.532 -6.273 -7.965 1.00 83.06 87 SER A O 1
ATOM 644 N N . LEU A 1 88 ? 15.375 -4.257 -8.473 1.00 87.06 88 LEU A N 1
ATOM 645 C CA . LEU A 1 88 ? 14.097 -3.601 -8.737 1.00 87.06 88 LEU A CA 1
ATOM 646 C C . LEU A 1 88 ? 13.969 -3.239 -10.214 1.00 87.06 88 LEU A C 1
ATOM 648 O O . LEU A 1 88 ? 14.862 -2.625 -10.800 1.00 87.06 88 LEU A O 1
ATOM 652 N N . LYS A 1 89 ? 12.814 -3.547 -10.800 1.00 86.88 89 LYS A N 1
ATOM 653 C CA . LYS A 1 89 ? 12.440 -3.159 -12.158 1.00 86.88 89 LYS A CA 1
ATOM 654 C C . LYS A 1 89 ? 11.337 -2.112 -12.113 1.00 86.88 89 LYS A C 1
ATOM 656 O O . LYS A 1 89 ? 10.361 -2.251 -11.380 1.00 86.88 89 LYS A O 1
ATOM 661 N N . LYS A 1 90 ? 11.495 -1.046 -12.899 1.00 91.31 90 LYS A N 1
ATOM 662 C CA . LYS A 1 90 ? 10.494 0.020 -12.996 1.00 91.31 90 LYS A CA 1
ATOM 663 C C . LYS A 1 90 ? 9.220 -0.529 -13.639 1.00 91.31 90 LYS A C 1
ATOM 665 O O . LYS A 1 90 ? 9.284 -1.060 -14.744 1.00 91.31 90 LYS A O 1
ATOM 670 N N . ILE A 1 91 ? 8.087 -0.355 -12.965 1.00 91.81 91 ILE A N 1
ATOM 671 C CA . ILE A 1 91 ? 6.750 -0.648 -13.495 1.00 91.81 91 ILE A CA 1
ATOM 672 C C . ILE A 1 91 ? 6.247 0.566 -14.269 1.00 91.81 91 ILE A C 1
ATOM 674 O O . ILE A 1 91 ? 5.904 0.468 -15.441 1.00 91.81 91 ILE A O 1
ATOM 678 N N . THR A 1 92 ? 6.231 1.732 -13.621 1.00 93.38 92 THR A N 1
ATOM 679 C CA . THR A 1 92 ? 5.746 2.968 -14.241 1.00 93.38 92 THR A CA 1
ATOM 680 C C . THR A 1 92 ? 6.397 4.206 -13.628 1.00 93.38 92 THR A C 1
ATOM 682 O O . THR A 1 92 ? 6.898 4.184 -12.502 1.00 93.38 92 THR A O 1
ATOM 685 N N . GLY A 1 93 ? 6.444 5.295 -14.396 1.00 96.00 93 GLY A N 1
ATOM 686 C CA . GLY A 1 93 ? 6.776 6.618 -13.868 1.00 96.00 93 GLY A CA 1
ATOM 687 C C . GLY A 1 93 ? 5.567 7.229 -13.167 1.00 96.00 93 GLY A C 1
ATOM 688 O O . GLY A 1 93 ? 4.437 7.002 -13.579 1.00 96.00 93 GLY A O 1
ATOM 689 N N . LEU A 1 94 ? 5.807 8.014 -12.121 1.00 96.88 94 LEU A N 1
ATOM 690 C CA . LEU A 1 94 ? 4.775 8.804 -11.457 1.00 96.88 94 LEU A CA 1
ATOM 691 C C . LEU A 1 94 ? 4.981 10.275 -11.799 1.00 96.88 94 LEU A C 1
ATOM 693 O O . LEU A 1 94 ? 6.102 10.714 -12.063 1.00 96.88 94 LEU A O 1
ATOM 697 N N . ARG A 1 95 ? 3.894 11.049 -11.768 1.00 94.62 95 ARG A N 1
ATOM 698 C CA . ARG A 1 95 ? 3.926 12.480 -12.099 1.00 94.62 95 ARG A CA 1
ATOM 699 C C . ARG A 1 95 ? 4.919 13.268 -11.235 1.00 94.62 95 ARG A C 1
ATOM 701 O O . ARG A 1 95 ? 5.538 14.205 -11.726 1.00 94.62 95 ARG A O 1
ATOM 708 N N . TYR A 1 96 ? 5.029 12.897 -9.965 1.00 96.31 96 TYR A N 1
ATOM 709 C CA . TYR A 1 96 ? 5.989 13.398 -8.985 1.00 96.31 96 TYR A CA 1
ATOM 710 C C . TYR A 1 96 ? 6.092 12.388 -7.824 1.00 96.31 96 TYR A C 1
ATOM 712 O O . TYR A 1 96 ? 5.336 11.413 -7.782 1.00 96.31 96 TYR A O 1
ATOM 720 N N . GLY A 1 97 ? 7.056 12.590 -6.925 1.00 97.00 97 GLY A N 1
ATOM 721 C CA . GLY A 1 97 ? 7.226 11.838 -5.680 1.00 97.00 97 GLY A CA 1
ATOM 722 C C . GLY A 1 97 ? 6.214 12.261 -4.614 1.00 97.00 97 GLY A C 1
ATOM 723 O O . GLY A 1 97 ? 5.075 12.587 -4.927 1.00 97.00 97 GLY A O 1
ATOM 724 N N . GLU A 1 98 ? 6.613 12.288 -3.346 1.00 95.12 98 GLU A N 1
ATOM 725 C CA . GLU A 1 98 ? 5.741 12.769 -2.262 1.00 95.12 98 GLU A CA 1
ATOM 726 C C . GLU A 1 98 ? 5.345 14.245 -2.457 1.00 95.12 98 GLU A C 1
ATOM 728 O O . GLU A 1 98 ? 4.203 14.631 -2.197 1.00 95.12 98 GLU A O 1
ATOM 733 N N . ASN A 1 99 ? 6.266 15.052 -3.002 1.00 96.62 99 ASN A N 1
ATOM 734 C CA . ASN A 1 99 ? 6.070 16.467 -3.306 1.00 96.62 99 ASN A CA 1
ATOM 735 C C . ASN A 1 99 ? 6.269 16.774 -4.806 1.00 96.62 99 ASN A C 1
ATOM 737 O O . ASN A 1 99 ? 7.105 16.137 -5.449 1.00 96.62 99 ASN A O 1
ATOM 741 N N . PRO A 1 100 ? 5.600 17.807 -5.371 1.00 96.44 100 PRO A N 1
ATOM 742 C CA . PRO A 1 100 ? 5.620 18.100 -6.813 1.00 96.44 100 PRO A CA 1
ATOM 743 C C . PRO A 1 100 ? 6.994 18.316 -7.463 1.00 96.44 100 PRO A C 1
ATOM 745 O O . PRO A 1 100 ? 7.131 18.131 -8.667 1.00 96.44 100 PRO A O 1
ATOM 748 N N . HIS A 1 101 ? 8.001 18.732 -6.694 1.00 96.38 101 HIS A N 1
ATOM 749 C CA . HIS A 1 101 ? 9.361 18.986 -7.182 1.00 96.38 101 HIS A CA 1
ATOM 750 C C . HIS A 1 101 ? 10.240 17.723 -7.218 1.00 96.38 101 HIS A C 1
ATOM 752 O O . HIS A 1 101 ? 11.372 17.776 -7.694 1.00 96.38 101 HIS A O 1
ATOM 758 N N . GLN A 1 102 ? 9.752 16.601 -6.681 1.00 97.69 102 GLN A N 1
ATOM 759 C CA . GLN A 1 102 ? 10.474 15.333 -6.611 1.00 97.69 102 GLN A CA 1
ATOM 760 C C . GLN A 1 102 ? 10.035 14.425 -7.762 1.00 97.69 102 GLN A C 1
ATOM 762 O O . GLN A 1 102 ? 8.851 14.353 -8.079 1.00 97.69 102 GLN A O 1
ATOM 767 N N . ASN A 1 103 ? 10.964 13.677 -8.355 1.00 97.44 103 ASN A N 1
ATOM 768 C CA . ASN A 1 103 ? 10.619 12.626 -9.316 1.00 97.44 103 ASN A CA 1
ATOM 769 C C . ASN A 1 103 ? 10.108 11.379 -8.579 1.00 97.44 103 ASN A C 1
ATOM 771 O O . ASN A 1 103 ? 10.647 11.020 -7.533 1.00 97.44 103 ASN A O 1
ATOM 775 N N . GLY A 1 104 ? 9.106 10.698 -9.140 1.00 96.94 104 GLY A N 1
ATOM 776 C CA . GLY A 1 104 ? 8.539 9.471 -8.578 1.00 96.94 104 GLY A CA 1
ATOM 777 C C . GLY A 1 104 ? 8.432 8.355 -9.616 1.00 96.94 104 GLY A C 1
ATOM 778 O O . GLY A 1 104 ? 8.277 8.603 -10.812 1.00 96.94 104 GLY A O 1
ATOM 779 N N . ALA A 1 105 ? 8.519 7.107 -9.168 1.00 97.12 105 ALA A N 1
ATOM 780 C CA . ALA A 1 105 ? 8.283 5.922 -9.986 1.00 97.12 105 ALA A CA 1
ATOM 781 C C . ALA A 1 105 ? 7.943 4.728 -9.086 1.00 97.12 105 ALA A C 1
ATOM 783 O O . ALA A 1 105 ? 8.421 4.651 -7.957 1.00 97.12 105 ALA A O 1
ATOM 784 N N . LEU A 1 106 ? 7.144 3.799 -9.608 1.00 95.62 106 LEU A N 1
ATOM 785 C CA . LEU A 1 106 ? 6.838 2.526 -8.963 1.00 95.62 106 LEU A CA 1
ATOM 786 C C . LEU A 1 106 ? 7.772 1.443 -9.513 1.00 95.62 106 LEU A C 1
ATOM 788 O O . LEU A 1 106 ? 7.953 1.338 -10.730 1.00 95.62 106 LEU A O 1
ATOM 792 N N . TYR A 1 107 ? 8.335 0.630 -8.623 1.00 92.88 107 TYR A N 1
ATOM 793 C CA . TYR A 1 107 ? 9.219 -0.488 -8.949 1.00 92.88 107 TYR A CA 1
ATOM 794 C C . TYR A 1 107 ? 8.723 -1.787 -8.298 1.00 92.88 107 TYR A C 1
ATOM 796 O O . TYR A 1 107 ? 7.988 -1.742 -7.316 1.00 92.88 107 TYR A O 1
ATOM 804 N N . SER A 1 108 ? 9.143 -2.940 -8.824 1.00 89.25 108 SER A N 1
ATOM 805 C CA . SER A 1 108 ? 8.920 -4.260 -8.219 1.00 89.25 108 SER A CA 1
ATOM 806 C C . SER A 1 108 ? 10.105 -5.192 -8.469 1.00 89.25 108 SER A C 1
ATOM 808 O O . SER A 1 108 ? 10.826 -5.034 -9.454 1.00 89.25 108 SER A O 1
ATOM 810 N N . GLU A 1 109 ? 10.303 -6.162 -7.577 1.00 82.19 109 GLU A N 1
ATOM 811 C CA . GLU A 1 109 ? 11.288 -7.240 -7.738 1.00 82.19 109 GLU A CA 1
ATOM 812 C C . GLU A 1 109 ? 10.857 -8.287 -8.776 1.00 82.19 109 GLU A C 1
ATOM 814 O O . GLU A 1 109 ? 11.693 -8.963 -9.373 1.00 82.19 109 GLU A O 1
ATOM 819 N N . SER A 1 110 ? 9.547 -8.428 -9.009 1.00 77.38 110 SER A N 1
ATOM 820 C CA . SER A 1 110 ? 8.982 -9.437 -9.907 1.00 77.38 110 SER A CA 1
ATOM 821 C C . SER A 1 110 ? 8.615 -8.845 -11.267 1.00 77.38 110 SER A C 1
ATOM 823 O O . SER A 1 110 ? 8.162 -7.705 -11.374 1.00 77.38 110 SER A O 1
ATOM 825 N N . ASN A 1 111 ? 8.735 -9.658 -12.322 1.00 70.81 111 ASN A N 1
ATOM 826 C CA . ASN A 1 111 ? 8.172 -9.335 -13.639 1.00 70.81 111 ASN A CA 1
ATOM 827 C C . ASN A 1 111 ? 6.636 -9.401 -13.656 1.00 70.81 111 ASN A C 1
ATOM 829 O O . ASN A 1 111 ? 6.020 -8.807 -14.535 1.00 70.81 111 ASN A O 1
ATOM 833 N N . VAL A 1 112 ? 6.036 -10.111 -12.697 1.00 81.19 112 VAL A N 1
ATOM 834 C CA . VAL A 1 112 ? 4.592 -10.136 -12.441 1.00 81.19 112 VAL A CA 1
ATOM 835 C C . VAL A 1 112 ? 4.386 -9.566 -11.036 1.00 81.19 112 VAL A C 1
ATOM 837 O O . VAL A 1 112 ? 4.533 -10.304 -10.055 1.00 81.19 112 VAL A O 1
ATOM 840 N N . PRO A 1 113 ? 4.174 -8.245 -10.908 1.00 83.19 113 PRO A N 1
ATOM 841 C CA . PRO A 1 113 ? 4.008 -7.602 -9.612 1.00 83.19 113 PRO A CA 1
ATOM 842 C C . PRO A 1 113 ? 2.772 -8.140 -8.883 1.00 83.19 113 PRO A C 1
ATOM 844 O O . PRO A 1 113 ? 1.744 -8.393 -9.504 1.00 83.19 113 PRO A O 1
ATOM 847 N N . MET A 1 114 ? 2.874 -8.278 -7.563 1.00 86.31 114 MET A N 1
ATOM 848 C CA . MET A 1 114 ? 1.771 -8.653 -6.671 1.00 86.31 114 MET A CA 1
ATOM 849 C C . MET A 1 114 ? 1.517 -7.541 -5.646 1.00 86.31 114 MET A C 1
ATOM 851 O O . MET A 1 114 ? 2.293 -6.585 -5.548 1.00 86.31 114 MET A O 1
ATOM 855 N N . GLY A 1 115 ? 0.435 -7.665 -4.873 1.00 89.31 115 GLY A N 1
ATOM 856 C CA . GLY A 1 115 ? 0.024 -6.641 -3.914 1.00 89.31 115 GLY A CA 1
ATOM 857 C C . GLY A 1 115 ? -0.301 -5.323 -4.617 1.00 89.31 115 GLY A C 1
ATOM 858 O O . GLY A 1 115 ? -0.750 -5.319 -5.763 1.00 89.31 115 GLY A O 1
ATOM 859 N N . LEU A 1 116 ? -0.048 -4.188 -3.959 1.00 93.31 116 LEU A N 1
ATOM 860 C CA . LEU A 1 116 ? -0.406 -2.887 -4.526 1.00 93.31 116 LEU A CA 1
ATOM 861 C C . LEU A 1 116 ? 0.309 -2.595 -5.850 1.00 93.31 116 LEU A C 1
ATOM 863 O O . LEU A 1 116 ? -0.283 -2.009 -6.754 1.00 93.31 116 LEU A O 1
ATOM 867 N N . ALA A 1 117 ? 1.558 -3.038 -5.996 1.00 92.88 117 ALA A N 1
ATOM 868 C CA . ALA A 1 117 ? 2.308 -2.843 -7.231 1.00 92.88 117 ALA A CA 1
ATOM 869 C C . ALA A 1 117 ? 1.682 -3.573 -8.437 1.00 92.88 117 ALA A C 1
ATOM 871 O O . ALA A 1 117 ? 1.918 -3.173 -9.576 1.00 92.88 117 ALA A O 1
ATOM 872 N N . GLY A 1 118 ? 0.901 -4.630 -8.183 1.00 92.25 118 GLY A N 1
ATOM 873 C CA . GLY A 1 118 ? 0.140 -5.388 -9.180 1.00 92.25 118 GLY A CA 1
ATOM 874 C C . GLY A 1 118 ? -1.350 -5.044 -9.237 1.00 92.25 118 GLY A C 1
ATOM 875 O O . GLY A 1 118 ? -2.085 -5.689 -9.982 1.00 92.25 118 GLY A O 1
ATOM 876 N N . ALA A 1 119 ? -1.820 -4.059 -8.465 1.00 95.31 119 ALA A N 1
ATOM 877 C CA . ALA A 1 119 ? -3.236 -3.718 -8.417 1.00 95.31 119 ALA A CA 1
ATOM 878 C C . ALA A 1 119 ? -3.736 -3.202 -9.776 1.00 95.31 119 ALA A C 1
ATOM 880 O O . ALA A 1 119 ? -3.103 -2.375 -10.439 1.00 95.31 119 ALA A O 1
ATOM 881 N N . ARG A 1 120 ? -4.919 -3.667 -10.183 1.00 96.12 120 ARG A N 1
ATOM 882 C CA . ARG A 1 120 ? -5.577 -3.251 -11.422 1.00 96.12 120 ARG A CA 1
ATOM 883 C C . ARG A 1 120 ? -6.421 -2.016 -11.166 1.00 96.12 120 ARG A C 1
ATOM 885 O O . ARG A 1 120 ? -7.380 -2.053 -10.398 1.00 96.12 120 ARG A O 1
ATOM 892 N N . GLN A 1 121 ? -6.112 -0.935 -11.869 1.00 97.81 121 GLN A N 1
ATOM 893 C CA . GLN A 1 121 ? -6.936 0.263 -11.839 1.00 97.81 121 GLN A CA 1
ATOM 894 C C . GLN A 1 121 ? -8.155 0.104 -12.760 1.00 97.81 121 GLN A C 1
ATOM 896 O O . GLN A 1 121 ? -8.020 0.034 -13.978 1.00 97.81 121 GLN A O 1
ATOM 901 N N . LEU A 1 122 ? -9.350 0.058 -12.169 1.00 98.44 122 LEU A N 1
ATOM 902 C CA . LEU A 1 122 ? -10.626 -0.132 -12.870 1.00 98.44 122 LEU A CA 1
ATOM 903 C C . LEU A 1 122 ? -11.270 1.183 -13.325 1.00 98.44 122 LEU A C 1
ATOM 905 O O . LEU A 1 122 ? -12.154 1.179 -14.178 1.00 98.44 122 LEU A O 1
ATOM 909 N N . HIS A 1 12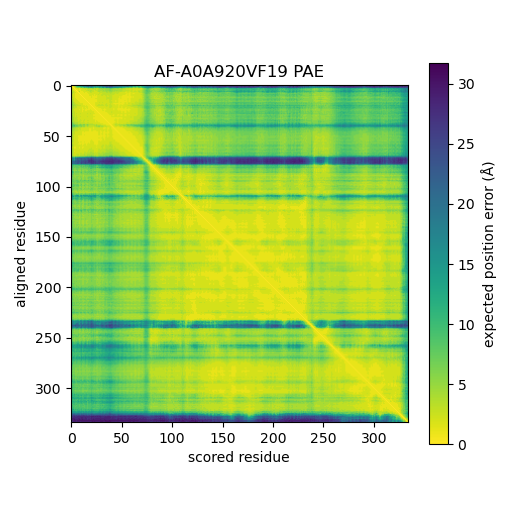3 ? -10.885 2.306 -12.712 1.00 98.62 123 HIS A N 1
ATOM 910 C CA . HIS A 1 123 ? -11.456 3.627 -12.981 1.00 98.62 123 HIS A CA 1
ATOM 911 C C . HIS A 1 123 ? -10.562 4.754 -12.452 1.00 98.62 123 HIS A C 1
ATOM 913 O O . HIS A 1 123 ? -9.674 4.534 -11.623 1.00 98.62 123 HIS A O 1
ATOM 919 N N . GLY A 1 124 ? -10.852 5.979 -12.884 1.00 97.69 124 GLY A N 1
ATOM 920 C CA . GLY A 1 124 ? -10.313 7.202 -12.300 1.00 97.69 124 GLY A CA 1
ATOM 921 C C . GLY A 1 124 ? -9.043 7.718 -12.965 1.00 97.69 124 GLY A C 1
ATOM 922 O O . GLY A 1 124 ? -8.594 7.234 -13.999 1.00 97.69 124 GLY A O 1
ATOM 923 N N . ARG A 1 125 ? -8.471 8.760 -12.361 1.00 95.75 125 ARG A N 1
ATOM 924 C CA . ARG A 1 125 ? -7.220 9.389 -12.813 1.00 95.75 125 ARG A CA 1
ATOM 925 C C . ARG A 1 125 ? -6.007 8.536 -12.452 1.00 95.75 125 ARG A C 1
ATOM 927 O O . ARG A 1 125 ? -6.082 7.739 -11.527 1.00 95.75 125 ARG A O 1
ATOM 934 N N . GLU A 1 126 ? -4.862 8.799 -13.071 1.00 95.69 126 GLU A N 1
ATOM 935 C CA . GLU A 1 126 ? -3.584 8.202 -12.660 1.00 95.69 126 GLU A CA 1
ATOM 936 C C . GLU A 1 126 ? -3.331 8.345 -11.143 1.00 95.69 126 GLU A C 1
ATOM 938 O O . GLU A 1 126 ? -3.719 9.344 -10.507 1.00 95.69 126 GLU A O 1
ATOM 943 N N . LEU A 1 127 ? -2.707 7.317 -10.563 1.00 97.44 127 LEU A N 1
ATOM 944 C CA . LEU A 1 127 ? -2.304 7.276 -9.159 1.00 97.44 127 LEU A CA 1
ATOM 945 C C . LEU A 1 127 ? -1.080 8.169 -8.924 1.00 97.44 127 LEU A C 1
ATOM 947 O O . LEU A 1 127 ? -0.123 8.162 -9.698 1.00 97.44 127 LEU A O 1
ATOM 951 N N . SER A 1 128 ? -1.103 8.932 -7.832 1.00 97.12 128 SER A N 1
ATOM 952 C CA . SER A 1 128 ? 0.079 9.644 -7.333 1.00 97.12 128 SER A CA 1
ATOM 953 C C . SER A 1 128 ? 0.932 8.758 -6.418 1.00 97.12 128 SER A C 1
ATOM 955 O O . SER A 1 128 ? 0.491 7.696 -5.977 1.00 97.12 128 SER A O 1
ATOM 957 N N . TYR A 1 129 ? 2.136 9.227 -6.076 1.00 97.81 129 TYR A N 1
ATOM 958 C CA . TYR A 1 129 ? 2.997 8.590 -5.073 1.00 97.81 129 TYR A CA 1
ATOM 959 C C . TYR A 1 129 ? 2.273 8.394 -3.734 1.00 97.81 129 TYR A C 1
ATOM 961 O O . TYR A 1 129 ? 2.239 7.288 -3.201 1.00 97.81 129 TYR A O 1
ATOM 969 N N . ASN A 1 130 ? 1.617 9.445 -3.233 1.00 97.25 130 ASN A N 1
ATOM 970 C CA . ASN A 1 130 ? 0.887 9.385 -1.966 1.00 97.25 130 ASN A CA 1
ATOM 971 C C . ASN A 1 130 ? -0.353 8.493 -2.067 1.00 97.25 130 ASN A C 1
ATOM 973 O O . ASN A 1 130 ? -0.673 7.812 -1.101 1.00 97.25 130 ASN A O 1
ATOM 977 N N . ASN A 1 131 ? -1.009 8.422 -3.236 1.00 97.75 131 ASN A N 1
ATOM 978 C CA . ASN A 1 131 ? -2.103 7.467 -3.425 1.00 97.75 131 ASN A CA 1
ATOM 979 C C . ASN A 1 131 ? -1.625 6.026 -3.288 1.00 97.75 131 ASN A C 1
ATOM 981 O O . ASN A 1 131 ? -2.330 5.229 -2.685 1.00 97.75 131 ASN A O 1
ATOM 985 N N . LEU A 1 132 ? -0.450 5.695 -3.828 1.00 97.31 132 LEU A N 1
ATOM 986 C CA . LEU A 1 132 ? 0.117 4.360 -3.666 1.00 97.31 132 LEU A CA 1
ATOM 987 C C . LEU A 1 132 ? 0.492 4.104 -2.200 1.00 97.31 132 LEU A C 1
ATOM 989 O O . LEU A 1 132 ? 0.078 3.104 -1.630 1.00 97.31 132 LEU A O 1
ATOM 993 N N . MET A 1 133 ? 1.206 5.029 -1.559 1.00 96.12 133 MET A N 1
ATOM 994 C CA . MET A 1 133 ? 1.605 4.873 -0.156 1.00 96.12 133 MET A CA 1
ATOM 995 C C . MET A 1 133 ? 0.401 4.672 0.781 1.00 96.12 133 MET A C 1
ATOM 997 O O . MET A 1 133 ? 0.390 3.744 1.588 1.00 96.12 133 MET A O 1
ATOM 1001 N N . ASP A 1 134 ? -0.631 5.508 0.652 1.00 97.81 134 ASP A N 1
ATOM 1002 C CA . ASP A 1 134 ? -1.816 5.434 1.507 1.00 97.81 134 ASP A CA 1
ATOM 1003 C C . ASP A 1 134 ? -2.707 4.229 1.149 1.00 97.81 134 ASP A C 1
ATOM 1005 O O . ASP A 1 134 ? -3.310 3.641 2.046 1.00 97.81 134 ASP A O 1
ATOM 1009 N N . ALA A 1 135 ? -2.767 3.811 -0.124 1.00 97.88 135 ALA A N 1
ATOM 1010 C CA . ALA A 1 135 ? -3.503 2.610 -0.524 1.00 97.88 135 ALA A CA 1
ATOM 1011 C C . ALA A 1 135 ? -2.838 1.329 -0.013 1.00 97.88 135 ALA A C 1
ATOM 1013 O O . ALA A 1 135 ? -3.553 0.408 0.376 1.00 97.88 135 ALA A O 1
ATOM 1014 N N . ASP A 1 136 ? -1.501 1.275 0.040 1.00 95.50 136 ASP A N 1
ATOM 1015 C CA . ASP A 1 136 ? -0.783 0.139 0.630 1.00 95.50 136 ASP A CA 1
ATOM 1016 C C . ASP A 1 136 ? -1.061 0.062 2.130 1.00 95.50 136 ASP A C 1
ATOM 1018 O O . ASP A 1 136 ? -1.416 -0.998 2.638 1.00 95.50 136 ASP A O 1
ATOM 1022 N N . ALA A 1 137 ? -0.984 1.198 2.831 1.00 95.94 137 ALA A N 1
ATOM 1023 C CA . ALA A 1 137 ? -1.283 1.275 4.257 1.00 95.94 137 ALA A CA 1
ATOM 1024 C C . ALA A 1 137 ? -2.734 0.866 4.566 1.00 95.94 137 ALA A C 1
ATOM 1026 O O . ALA A 1 137 ? -2.965 0.072 5.479 1.00 95.94 137 ALA A O 1
ATOM 1027 N N . ALA A 1 138 ? -3.706 1.357 3.791 1.00 97.94 138 ALA A N 1
ATOM 1028 C CA . ALA A 1 138 ? -5.115 0.991 3.940 1.00 97.94 138 ALA A CA 1
ATOM 1029 C C . ALA A 1 138 ? -5.333 -0.503 3.682 1.00 97.94 138 ALA A C 1
ATOM 1031 O O . ALA A 1 138 ? -5.951 -1.202 4.488 1.00 97.94 138 ALA A O 1
ATOM 1032 N N . TRP A 1 139 ? -4.783 -1.016 2.580 1.00 96.38 139 TRP A N 1
ATOM 1033 C CA . TRP A 1 139 ? -4.903 -2.426 2.241 1.00 96.38 139 TRP A CA 1
ATOM 1034 C C . TRP A 1 139 ? -4.278 -3.316 3.313 1.00 96.38 139 TRP A C 1
ATOM 1036 O O . TRP A 1 139 ? -4.983 -4.170 3.836 1.00 96.38 139 TRP A O 1
ATOM 1046 N N . ARG A 1 140 ? -3.025 -3.053 3.717 1.00 93.62 140 ARG A N 1
ATOM 1047 C CA . ARG A 1 140 ? -2.327 -3.779 4.794 1.00 93.62 140 ARG A CA 1
ATOM 1048 C C . ARG A 1 140 ? -3.114 -3.777 6.094 1.00 93.62 140 ARG A C 1
ATOM 1050 O O . ARG A 1 140 ? -3.194 -4.813 6.741 1.00 93.62 140 ARG A O 1
ATOM 1057 N N . THR A 1 141 ? -3.699 -2.637 6.458 1.00 95.69 141 THR A N 1
ATOM 1058 C CA . THR A 1 141 ? -4.487 -2.511 7.688 1.00 95.69 141 THR A CA 1
ATOM 1059 C C . THR A 1 141 ? -5.731 -3.391 7.627 1.00 95.69 141 THR A C 1
ATOM 1061 O O . THR A 1 141 ? -5.983 -4.148 8.556 1.00 95.69 141 THR A O 1
ATOM 1064 N N . ALA A 1 142 ? -6.511 -3.324 6.543 1.00 96.81 142 ALA A N 1
ATOM 1065 C CA . ALA A 1 142 ? -7.738 -4.110 6.413 1.00 96.81 142 ALA A CA 1
ATOM 1066 C C . ALA A 1 142 ? -7.455 -5.612 6.223 1.00 96.81 142 ALA A C 1
ATOM 1068 O O . ALA A 1 142 ? -8.151 -6.449 6.798 1.00 96.81 142 ALA A O 1
ATOM 1069 N N . SER A 1 143 ? -6.440 -5.966 5.429 1.00 93.75 143 SER A N 1
ATOM 1070 C CA . SER A 1 143 ? -6.111 -7.355 5.089 1.00 93.75 143 SER A CA 1
ATOM 1071 C C . SER A 1 143 ? -5.444 -8.127 6.222 1.00 93.75 143 SER A C 1
ATOM 1073 O O . SER A 1 143 ? -5.390 -9.351 6.153 1.00 93.75 143 SER A O 1
ATOM 1075 N N . ASP A 1 144 ? -4.944 -7.441 7.252 1.00 93.06 144 ASP A N 1
ATOM 1076 C CA . ASP A 1 144 ? -4.426 -8.097 8.452 1.00 93.06 144 ASP A CA 1
ATOM 1077 C C . ASP A 1 144 ? -5.570 -8.777 9.232 1.00 93.06 144 ASP A C 1
ATOM 1079 O O . ASP A 1 144 ? -5.369 -9.772 9.917 1.00 93.06 144 ASP A O 1
ATOM 1083 N N . PHE A 1 145 ? -6.813 -8.310 9.113 1.00 94.44 145 PHE A N 1
ATOM 1084 C CA . PHE A 1 145 ? -7.947 -8.910 9.818 1.00 94.44 145 PHE A CA 1
ATOM 1085 C C . PHE A 1 145 ? -8.577 -10.057 9.022 1.00 94.44 145 PHE A C 1
ATOM 1087 O O . PHE A 1 145 ? -8.823 -9.950 7.820 1.00 94.44 145 PHE A O 1
ATOM 1094 N N . ALA A 1 146 ? -8.879 -11.152 9.726 1.00 92.81 146 ALA A N 1
ATOM 1095 C CA . ALA A 1 146 ? -9.561 -12.304 9.148 1.00 92.81 146 ALA A CA 1
ATOM 1096 C C . ALA A 1 146 ? -11.060 -12.051 8.928 1.00 92.81 146 ALA A C 1
ATOM 1098 O O . ALA A 1 146 ? -11.612 -12.576 7.967 1.00 92.81 146 ALA A O 1
ATOM 1099 N N . ASP A 1 147 ? -11.712 -11.250 9.775 1.00 96.00 147 ASP A N 1
ATOM 1100 C CA . ASP A 1 147 ? -13.128 -10.875 9.641 1.00 96.00 147 ASP A CA 1
ATOM 1101 C C . ASP A 1 147 ? -13.366 -9.924 8.453 1.00 96.00 147 ASP A C 1
ATOM 1103 O O . ASP A 1 147 ? -12.417 -9.444 7.840 1.00 96.00 147 ASP A O 1
ATOM 1107 N N . SER A 1 148 ? -14.624 -9.628 8.104 1.00 98.19 148 SER A N 1
ATOM 1108 C CA . SER A 1 148 ? -14.921 -8.582 7.113 1.00 98.19 148 SER A CA 1
ATOM 1109 C C . SER A 1 148 ? -14.585 -7.209 7.703 1.00 98.19 148 SER A C 1
ATOM 1111 O O . SER A 1 148 ? -15.250 -6.747 8.633 1.00 98.19 148 SER A O 1
ATOM 1113 N N . THR A 1 149 ? -13.560 -6.556 7.159 1.00 98.69 149 THR A N 1
ATOM 1114 C CA . THR A 1 149 ? -12.936 -5.362 7.738 1.00 98.69 149 THR A CA 1
ATOM 1115 C C . THR A 1 149 ? -12.758 -4.265 6.702 1.00 98.69 149 THR A C 1
ATOM 1117 O O . THR A 1 149 ? -12.353 -4.509 5.559 1.00 98.69 149 THR A O 1
ATOM 1120 N N . VAL A 1 150 ? -13.022 -3.034 7.137 1.00 98.88 150 VAL A N 1
ATOM 1121 C CA . VAL A 1 150 ? -12.807 -1.818 6.356 1.00 98.88 150 VAL A CA 1
ATOM 1122 C C . VAL A 1 150 ? -11.874 -0.891 7.111 1.00 98.88 150 VAL A C 1
ATOM 1124 O O . VAL A 1 150 ? -12.059 -0.659 8.305 1.00 98.88 150 VAL A O 1
ATOM 1127 N N . SER A 1 151 ? -10.891 -0.339 6.404 1.00 98.69 151 SER A N 1
ATOM 1128 C CA . SER A 1 151 ? -10.025 0.720 6.918 1.00 98.69 151 SER A CA 1
ATOM 1129 C C . SER A 1 151 ? -10.177 1.989 6.083 1.00 98.69 151 SER A C 1
ATOM 1131 O O . SER A 1 151 ? -10.355 1.929 4.866 1.00 98.69 151 SER A O 1
ATOM 1133 N N . VAL A 1 152 ? -10.096 3.140 6.742 1.00 98.44 152 VAL A N 1
ATOM 1134 C CA . VAL A 1 152 ? -10.032 4.460 6.118 1.00 98.44 152 VAL A CA 1
ATOM 1135 C C . VAL A 1 152 ? -8.726 5.101 6.560 1.00 98.44 152 VAL A C 1
ATOM 1137 O O . VAL A 1 152 ? -8.507 5.302 7.752 1.00 98.44 152 VAL A O 1
ATOM 1140 N N . VAL A 1 153 ? -7.850 5.406 5.608 1.00 98.19 153 VAL A N 1
ATOM 1141 C CA . VAL A 1 153 ? -6.501 5.930 5.842 1.00 98.19 153 VAL A CA 1
ATOM 1142 C C . VAL A 1 153 ? -6.353 7.323 5.260 1.00 98.19 153 VAL A C 1
ATOM 1144 O O . VAL A 1 153 ? -6.885 7.642 4.194 1.00 98.19 153 VAL A O 1
ATOM 1147 N N . LYS A 1 154 ? -5.565 8.144 5.950 1.00 95.19 154 LYS A N 1
ATOM 1148 C CA . LYS A 1 154 ? -5.069 9.417 5.440 1.00 95.19 154 LYS A CA 1
ATOM 1149 C C . LYS A 1 154 ? -3.649 9.644 5.943 1.00 95.19 154 LYS A C 1
ATOM 1151 O O . LYS A 1 154 ? -3.407 9.551 7.145 1.00 95.19 154 LYS A O 1
ATOM 1156 N N . HIS A 1 155 ? -2.711 9.927 5.040 1.00 92.62 155 HIS A N 1
ATOM 1157 C CA . HIS A 1 155 ? -1.294 10.127 5.373 1.00 92.62 155 HIS A CA 1
ATOM 1158 C C . HIS A 1 155 ? -0.710 8.953 6.183 1.00 92.62 155 HIS A C 1
ATOM 1160 O O . HIS A 1 155 ? -0.155 9.132 7.271 1.00 92.62 155 HIS A O 1
ATOM 1166 N N . ALA A 1 156 ? -0.895 7.740 5.658 1.00 91.62 156 ALA A N 1
ATOM 1167 C CA . ALA A 1 156 ? -0.427 6.464 6.192 1.00 91.62 156 ALA A CA 1
ATOM 1168 C C . ALA A 1 156 ? -0.887 6.115 7.623 1.00 91.62 156 ALA A C 1
ATOM 1170 O O . ALA A 1 156 ? -0.300 5.230 8.244 1.00 91.62 156 ALA A O 1
ATOM 1171 N N . ASN A 1 157 ? -1.916 6.787 8.154 1.00 93.56 157 ASN A N 1
ATOM 1172 C CA . ASN A 1 157 ? -2.545 6.444 9.430 1.00 93.56 157 ASN A CA 1
ATOM 1173 C C . ASN A 1 157 ? -4.035 6.123 9.219 1.00 93.56 157 ASN A C 1
ATOM 1175 O O . ASN A 1 157 ? -4.719 6.894 8.535 1.00 93.56 157 ASN A O 1
ATOM 1179 N N . PRO A 1 158 ? -4.560 5.027 9.798 1.00 93.50 158 PRO A N 1
ATOM 1180 C CA . PRO A 1 158 ? -5.984 4.725 9.748 1.00 93.50 158 PRO A CA 1
ATOM 1181 C C . PRO A 1 158 ? -6.757 5.700 10.638 1.00 93.50 158 PRO A C 1
ATOM 1183 O O . PRO A 1 158 ? -6.632 5.653 11.854 1.00 93.50 158 PRO A O 1
ATOM 1186 N N . CYS A 1 159 ? -7.564 6.583 10.049 1.00 94.06 159 CYS A N 1
ATOM 1187 C CA . CYS A 1 159 ? -8.514 7.416 10.790 1.00 94.06 159 CYS A CA 1
ATOM 1188 C C . CYS A 1 159 ? -9.824 6.680 11.105 1.00 94.06 159 CYS A C 1
ATOM 1190 O O . CYS A 1 159 ? -10.538 7.072 12.023 1.00 94.06 159 CYS A O 1
ATOM 1192 N N . GLY A 1 160 ? -10.098 5.583 10.397 1.00 97.25 160 GLY A N 1
ATOM 1193 C CA . GLY A 1 160 ? -11.224 4.690 10.635 1.00 97.25 160 GLY A CA 1
ATOM 1194 C C . GLY A 1 160 ? -10.823 3.232 10.440 1.00 97.25 160 GLY A C 1
ATOM 1195 O O . GLY A 1 160 ? -10.059 2.917 9.528 1.00 97.25 160 GLY A O 1
ATOM 1196 N N . LEU A 1 161 ? -11.322 2.334 11.287 1.00 98.62 161 LEU A N 1
ATOM 1197 C CA . LEU A 1 161 ? -11.113 0.891 11.155 1.00 98.62 161 LEU A CA 1
ATOM 1198 C C . LEU A 1 161 ? -12.237 0.146 11.869 1.00 98.62 161 LEU A C 1
ATOM 1200 O O . LEU A 1 161 ? -12.492 0.425 13.040 1.00 98.62 161 LEU A O 1
ATOM 1204 N N . ALA A 1 162 ? -12.884 -0.809 11.206 1.00 98.75 162 ALA A N 1
ATOM 1205 C CA . ALA A 1 162 ? -13.901 -1.637 11.846 1.00 98.75 162 ALA A CA 1
ATOM 1206 C C . ALA A 1 162 ? -14.076 -3.000 11.174 1.00 98.75 162 ALA A C 1
ATOM 1208 O O . ALA A 1 162 ? -13.942 -3.117 9.955 1.00 98.75 162 ALA A O 1
ATOM 1209 N N . SER A 1 163 ? -14.446 -3.998 11.979 1.00 98.75 163 SER A N 1
ATOM 1210 C CA . SER A 1 163 ? -14.860 -5.331 11.536 1.00 98.75 163 SER A CA 1
ATOM 1211 C C . SER A 1 163 ? -16.330 -5.589 11.859 1.00 98.75 163 SER A C 1
ATOM 1213 O O . SER A 1 163 ? -16.784 -5.329 12.975 1.00 98.75 163 SER A O 1
ATOM 1215 N N . ARG A 1 164 ? -17.090 -6.123 10.902 1.00 98.19 164 ARG A N 1
ATOM 1216 C CA . ARG A 1 164 ? -18.500 -6.528 11.067 1.00 98.19 164 ARG A CA 1
ATOM 1217 C C . ARG A 1 164 ? -18.761 -7.822 10.299 1.00 98.19 164 ARG A C 1
ATOM 1219 O O . ARG A 1 164 ? -17.886 -8.318 9.602 1.00 98.19 164 ARG A O 1
ATOM 1226 N N . ASN A 1 165 ? -19.967 -8.371 10.425 1.00 97.31 165 ASN A N 1
ATOM 1227 C CA . ASN A 1 165 ? -20.384 -9.501 9.591 1.00 97.31 165 ASN A CA 1
ATOM 1228 C C . ASN A 1 165 ? -20.698 -9.041 8.160 1.00 97.31 165 ASN A C 1
ATOM 1230 O O . ASN A 1 165 ? -20.324 -9.714 7.202 1.00 97.31 165 ASN A O 1
ATOM 1234 N N . ASP A 1 166 ? -21.349 -7.882 8.029 1.00 98.19 166 ASP A N 1
ATOM 1235 C CA . ASP A 1 166 ? -21.633 -7.234 6.753 1.00 98.19 166 ASP A CA 1
ATOM 1236 C C . ASP A 1 166 ? -20.588 -6.155 6.428 1.00 98.19 166 ASP A C 1
ATOM 1238 O O . ASP A 1 166 ? -20.175 -5.371 7.285 1.00 98.19 166 ASP A O 1
ATOM 1242 N N . ILE A 1 167 ? -20.147 -6.108 5.171 1.00 98.38 167 ILE A N 1
ATOM 1243 C CA . ILE A 1 167 ? -19.061 -5.217 4.759 1.00 98.38 167 ILE A CA 1
ATOM 1244 C C . ILE A 1 167 ? -19.501 -3.745 4.650 1.00 98.38 167 ILE A C 1
ATOM 1246 O O . ILE A 1 167 ? -18.682 -2.845 4.848 1.00 98.38 167 ILE A O 1
ATOM 1250 N N . ALA A 1 168 ? -20.782 -3.471 4.379 1.00 98.56 168 ALA A N 1
ATOM 1251 C CA . ALA A 1 168 ? -21.309 -2.109 4.367 1.00 98.56 168 ALA A CA 1
ATOM 1252 C C . ALA A 1 168 ? -21.442 -1.565 5.796 1.00 98.56 168 ALA A C 1
ATOM 1254 O O . ALA A 1 168 ? -21.083 -0.414 6.050 1.00 98.56 168 ALA A O 1
ATOM 1255 N N . GLU A 1 169 ? -21.856 -2.404 6.750 1.00 98.62 169 GLU A N 1
ATOM 1256 C CA . GLU A 1 169 ? -21.827 -2.062 8.178 1.00 98.62 169 GLU A CA 1
ATOM 1257 C C . GLU A 1 169 ? -20.399 -1.806 8.680 1.00 98.62 169 GLU A C 1
ATOM 1259 O O . GLU A 1 169 ? -20.174 -0.861 9.440 1.00 98.62 169 GLU A O 1
ATOM 1264 N N . ALA A 1 170 ? -19.422 -2.615 8.248 1.00 98.75 170 ALA A N 1
ATOM 1265 C CA . ALA A 1 170 ? -18.012 -2.389 8.573 1.00 98.75 170 ALA A CA 1
ATOM 1266 C C . ALA A 1 170 ? -17.530 -1.032 8.041 1.00 98.75 170 ALA A C 1
ATOM 1268 O O . ALA A 1 170 ? -16.866 -0.291 8.764 1.00 98.75 170 ALA A O 1
ATOM 1269 N N . TYR A 1 171 ? -17.908 -0.670 6.812 1.00 98.75 171 TYR A N 1
ATOM 1270 C CA . TYR A 1 171 ? -17.599 0.646 6.257 1.00 98.75 171 TYR A CA 1
ATOM 1271 C C . TYR A 1 171 ? -18.213 1.783 7.076 1.00 98.75 171 TYR A C 1
ATOM 1273 O O . TYR A 1 171 ? -17.493 2.713 7.435 1.00 98.75 171 TYR A O 1
ATOM 1281 N N . LEU A 1 172 ? -19.508 1.711 7.399 1.00 98.38 172 LEU A N 1
ATOM 1282 C CA . LEU A 1 172 ? -20.184 2.752 8.177 1.00 98.38 172 LEU A CA 1
ATOM 1283 C C . LEU A 1 172 ? -19.510 2.945 9.541 1.00 98.38 172 LEU A C 1
ATOM 1285 O O . LEU A 1 172 ? -19.173 4.070 9.901 1.00 98.38 172 LEU A O 1
ATOM 1289 N N . ALA A 1 173 ? -19.219 1.851 10.249 1.00 98.12 173 ALA A N 1
ATOM 1290 C CA . ALA A 1 173 ? -18.533 1.902 11.538 1.00 98.12 173 ALA A CA 1
ATOM 1291 C C . ALA A 1 173 ? -17.094 2.444 11.431 1.00 98.12 173 ALA A C 1
ATOM 1293 O O . ALA A 1 173 ? -16.648 3.179 12.310 1.00 98.12 173 ALA A O 1
ATOM 1294 N N . ALA A 1 174 ? -16.361 2.115 10.361 1.00 98.31 174 ALA A N 1
ATOM 1295 C CA . ALA A 1 174 ? -15.031 2.671 10.123 1.00 98.31 174 ALA A CA 1
ATOM 1296 C C . ALA A 1 174 ? -15.102 4.176 9.814 1.00 98.31 174 ALA A C 1
ATOM 1298 O O . ALA A 1 174 ? -14.313 4.949 10.352 1.00 98.31 174 ALA A O 1
ATOM 1299 N N . TYR A 1 175 ? -16.059 4.602 8.986 1.00 97.56 175 TYR A N 1
ATOM 1300 C CA . TYR A 1 175 ? -16.282 6.007 8.645 1.00 97.56 175 TYR A CA 1
ATOM 1301 C C . TYR A 1 175 ? -16.651 6.852 9.873 1.00 97.56 175 TYR A C 1
ATOM 1303 O O . TYR A 1 175 ? -16.137 7.960 10.028 1.00 97.56 175 TYR A O 1
ATOM 1311 N N . GLU A 1 176 ? -17.483 6.317 10.771 1.00 95.06 176 GLU A N 1
ATOM 1312 C CA . GLU A 1 176 ? -17.884 6.972 12.024 1.00 95.06 176 GLU A CA 1
ATOM 1313 C C . GLU A 1 176 ? -16.726 7.202 13.007 1.00 95.06 176 GLU A C 1
ATOM 1315 O O . GLU A 1 176 ? -16.846 8.069 13.873 1.00 95.06 176 GLU A O 1
ATOM 1320 N N . GLY A 1 177 ? -15.604 6.484 12.863 1.00 90.38 177 GLY A N 1
ATOM 1321 C CA . GLY A 1 177 ? -14.424 6.655 13.716 1.00 90.38 177 GLY A CA 1
ATOM 1322 C C . GLY A 1 177 ? -13.849 8.077 13.677 1.00 90.38 177 GLY A C 1
ATOM 1323 O O . GLY A 1 177 ? -13.532 8.644 14.721 1.00 90.38 177 GLY A O 1
ATOM 1324 N N . ASP A 1 178 ? -13.760 8.675 12.484 1.00 93.62 178 ASP A N 1
ATOM 1325 C CA . ASP A 1 178 ? -13.416 10.089 12.284 1.00 93.62 178 ASP A CA 1
ATOM 1326 C C . ASP A 1 178 ? -13.883 10.568 10.897 1.00 93.62 178 ASP A C 1
ATOM 1328 O O . ASP A 1 178 ? -13.144 10.552 9.903 1.00 93.62 178 ASP A O 1
ATOM 1332 N N . THR A 1 179 ? -15.132 11.032 10.830 1.00 93.38 179 THR A N 1
ATOM 1333 C CA . THR A 1 179 ? -15.767 11.473 9.578 1.00 93.38 179 THR A CA 1
ATOM 1334 C C . THR A 1 179 ? -15.089 12.697 8.956 1.00 93.38 179 THR A C 1
ATOM 1336 O O . THR A 1 179 ? -15.142 12.881 7.736 1.00 93.38 179 THR A O 1
ATOM 1339 N N . VAL A 1 180 ? -14.426 13.529 9.770 1.00 92.56 180 VAL A N 1
ATOM 1340 C CA . VAL A 1 180 ? -13.721 14.737 9.318 1.00 92.56 180 VAL A CA 1
ATOM 1341 C C . VAL A 1 180 ? -12.422 14.348 8.622 1.00 92.56 180 VAL A C 1
ATOM 1343 O O . VAL A 1 180 ? -12.148 14.812 7.511 1.00 92.56 180 VAL A O 1
ATOM 1346 N N . SER A 1 181 ? -11.633 13.468 9.238 1.00 94.12 181 SER A N 1
ATOM 1347 C CA . SER A 1 181 ? -10.379 12.995 8.649 1.00 94.12 181 SER A CA 1
ATOM 1348 C C . SER A 1 181 ? -10.607 12.075 7.451 1.00 94.12 181 SER A C 1
ATOM 1350 O O . SER A 1 181 ? -9.785 12.087 6.537 1.00 94.12 181 SER A O 1
ATOM 1352 N N . ALA A 1 182 ? -11.714 11.327 7.404 1.00 94.50 182 ALA A N 1
ATOM 1353 C CA . ALA A 1 182 ? -12.061 10.455 6.278 1.00 94.50 182 ALA A CA 1
ATOM 1354 C C . ALA A 1 182 ? -12.203 11.200 4.935 1.00 94.50 182 ALA A C 1
ATOM 1356 O O . ALA A 1 182 ? -11.970 10.615 3.876 1.00 94.50 182 ALA A O 1
ATOM 1357 N N . PHE A 1 183 ? -12.550 12.493 4.952 1.00 94.81 183 PHE A N 1
ATOM 1358 C CA . PHE A 1 183 ? -12.680 13.293 3.735 1.00 94.81 183 PHE A CA 1
ATOM 1359 C C . PHE A 1 183 ? -11.340 13.414 2.989 1.00 94.81 183 PHE A C 1
ATOM 1361 O O . PHE A 1 183 ? -10.347 13.923 3.522 1.00 94.81 183 PHE A O 1
ATOM 1368 N N . GLY A 1 184 ? -11.320 12.978 1.730 1.00 94.81 184 GLY A N 1
ATOM 1369 C CA . GLY A 1 184 ? -10.117 12.898 0.897 1.00 94.81 184 GLY A CA 1
ATOM 1370 C C . GLY A 1 184 ? -9.171 11.765 1.292 1.00 94.81 184 GLY A C 1
ATOM 1371 O O . GLY A 1 184 ? -8.019 11.774 0.877 1.00 94.81 184 GLY A O 1
ATOM 1372 N N . GLY A 1 185 ? -9.633 10.823 2.115 1.00 97.06 185 GLY A N 1
ATOM 1373 C CA . GLY A 1 185 ? -8.872 9.636 2.476 1.00 97.06 185 GLY A CA 1
ATOM 1374 C C . GLY A 1 185 ? -8.882 8.565 1.386 1.00 97.06 185 GLY A C 1
ATOM 1375 O O . GLY A 1 185 ? -9.404 8.744 0.276 1.00 97.06 185 GLY A O 1
ATOM 1376 N N . ILE A 1 186 ? -8.326 7.418 1.752 1.00 98.56 186 ILE A N 1
ATOM 1377 C CA . ILE A 1 186 ? -8.347 6.176 0.989 1.00 98.56 186 ILE A CA 1
ATOM 1378 C C . ILE A 1 186 ? -9.066 5.120 1.812 1.00 98.56 186 ILE A C 1
ATOM 1380 O O . ILE A 1 186 ? -8.787 4.970 2.998 1.00 98.56 186 ILE A O 1
ATOM 1384 N N . VAL A 1 187 ? -9.982 4.389 1.187 1.00 98.69 187 VAL A N 1
ATOM 1385 C CA . VAL A 1 187 ? -10.745 3.329 1.848 1.00 98.69 187 VAL A CA 1
ATOM 1386 C C . VAL A 1 187 ? -10.366 1.967 1.276 1.00 98.69 187 VAL A C 1
ATOM 1388 O O . VAL A 1 187 ? -10.334 1.783 0.058 1.00 98.69 187 VAL A O 1
ATOM 1391 N N . ALA A 1 188 ? -10.071 1.018 2.161 1.00 98.69 188 ALA A N 1
ATOM 1392 C CA . ALA A 1 188 ? -9.748 -0.356 1.808 1.00 98.69 188 ALA A CA 1
ATOM 1393 C C . ALA A 1 188 ? -10.744 -1.338 2.417 1.00 98.69 188 ALA A C 1
ATOM 1395 O O . ALA A 1 188 ? -11.037 -1.266 3.610 1.00 98.69 188 ALA A O 1
ATOM 1396 N N . PHE A 1 189 ? -11.200 -2.282 1.601 1.00 98.69 189 PHE A N 1
ATOM 1397 C CA . PHE A 1 189 ? -12.117 -3.353 1.971 1.00 98.69 189 PHE A CA 1
ATOM 1398 C C . PHE A 1 189 ? -11.408 -4.693 1.814 1.00 98.69 189 PHE A C 1
ATOM 1400 O O . PHE A 1 189 ? -10.990 -5.013 0.710 1.00 98.69 189 PHE A O 1
ATOM 1407 N N . ASN A 1 190 ? -11.309 -5.521 2.856 1.00 97.50 190 ASN A N 1
ATOM 1408 C CA . ASN A 1 190 ? -10.679 -6.848 2.723 1.00 97.50 190 ASN A CA 1
ATOM 1409 C C . ASN A 1 190 ? -11.616 -7.932 2.132 1.00 97.50 190 ASN A C 1
ATOM 1411 O O . ASN A 1 190 ? -11.280 -9.120 2.125 1.00 97.50 190 ASN A O 1
ATOM 1415 N N . ARG A 1 191 ? -12.805 -7.532 1.668 1.00 97.75 191 ARG A N 1
ATOM 1416 C CA . ARG A 1 191 ? -13.819 -8.343 0.977 1.00 97.75 191 ARG A CA 1
ATOM 1417 C C . ARG A 1 191 ? -14.364 -7.574 -0.222 1.00 97.75 191 ARG A C 1
ATOM 1419 O O . ARG A 1 191 ? -14.115 -6.379 -0.359 1.00 97.75 191 ARG A O 1
ATOM 1426 N N . THR A 1 192 ? -15.113 -8.268 -1.074 1.00 98.31 192 THR A N 1
ATOM 1427 C CA . THR A 1 192 ? -15.815 -7.671 -2.214 1.00 98.31 192 THR A CA 1
ATOM 1428 C C . THR A 1 192 ? -16.681 -6.492 -1.771 1.00 98.31 192 THR A C 1
ATOM 1430 O O . THR A 1 192 ? -17.447 -6.607 -0.814 1.00 98.31 192 THR A O 1
ATOM 1433 N N . VAL A 1 193 ? -16.580 -5.363 -2.474 1.00 98.81 193 VAL A N 1
ATOM 1434 C CA . VAL A 1 193 ? -17.421 -4.189 -2.201 1.00 98.81 193 VAL A CA 1
ATOM 1435 C C . VAL A 1 193 ? -18.822 -4.427 -2.750 1.00 98.81 193 VAL A C 1
ATOM 1437 O O . VAL A 1 193 ? -18.993 -4.662 -3.949 1.00 98.81 193 VAL A O 1
ATOM 1440 N N . THR A 1 194 ? -19.820 -4.331 -1.874 1.00 98.81 194 THR A N 1
ATOM 1441 C CA . THR A 1 194 ? -21.236 -4.497 -2.218 1.00 98.81 194 THR A CA 1
ATOM 1442 C C . THR A 1 194 ? -21.866 -3.195 -2.705 1.00 98.81 194 THR A C 1
ATOM 1444 O O . THR A 1 194 ? -21.347 -2.100 -2.462 1.00 98.81 194 THR A O 1
ATOM 1447 N N . ALA A 1 195 ? -23.018 -3.289 -3.375 1.00 98.75 195 ALA A N 1
ATOM 1448 C CA . ALA A 1 195 ? -23.800 -2.116 -3.767 1.00 98.75 195 ALA A CA 1
ATOM 1449 C C . ALA A 1 195 ? -24.139 -1.221 -2.561 1.00 98.75 195 ALA A C 1
ATOM 1451 O O . ALA A 1 195 ? -23.950 -0.011 -2.635 1.00 98.75 195 ALA A O 1
ATOM 1452 N N . ALA A 1 196 ? -24.537 -1.812 -1.428 1.00 98.81 196 ALA A N 1
ATOM 1453 C CA . ALA A 1 196 ? -24.853 -1.075 -0.203 1.00 98.81 196 ALA A CA 1
ATOM 1454 C C . ALA A 1 196 ? -23.645 -0.288 0.340 1.00 98.81 196 ALA A C 1
ATOM 1456 O O . ALA A 1 196 ? -23.779 0.876 0.718 1.00 98.81 196 ALA A O 1
ATOM 1457 N N . ALA A 1 197 ? -22.445 -0.883 0.321 1.00 98.69 197 ALA A N 1
ATOM 1458 C CA . ALA A 1 197 ? -21.220 -0.182 0.708 1.00 98.69 197 ALA A CA 1
ATOM 1459 C C . ALA A 1 197 ? -20.898 0.973 -0.259 1.00 98.69 197 ALA A C 1
ATOM 1461 O O . ALA A 1 197 ? -20.496 2.055 0.170 1.00 98.69 197 ALA A O 1
ATOM 1462 N N . ALA A 1 198 ? -21.110 0.773 -1.565 1.00 98.75 198 ALA A N 1
ATOM 1463 C CA . ALA A 1 198 ? -20.931 1.818 -2.572 1.00 98.75 198 ALA A CA 1
ATOM 1464 C C . ALA A 1 198 ? -21.909 2.993 -2.408 1.00 98.75 198 ALA A C 1
ATOM 1466 O O . ALA A 1 198 ? -21.495 4.146 -2.535 1.00 98.75 198 ALA A O 1
ATOM 1467 N N . GLU A 1 199 ? -23.176 2.720 -2.092 1.00 98.62 199 GLU A N 1
ATOM 1468 C CA . GLU A 1 199 ? -24.198 3.740 -1.815 1.00 98.62 199 GLU A CA 1
ATOM 1469 C C . GLU A 1 199 ? -23.859 4.535 -0.551 1.00 98.62 199 GLU A C 1
ATOM 1471 O O . GLU A 1 199 ? -23.882 5.765 -0.565 1.00 98.62 199 GLU A O 1
ATOM 1476 N N . ALA A 1 200 ? -23.432 3.856 0.516 1.00 98.25 200 ALA A N 1
ATOM 1477 C CA . ALA A 1 200 ? -23.012 4.505 1.757 1.00 98.25 200 ALA A CA 1
ATOM 1478 C C . ALA A 1 200 ? -21.788 5.435 1.578 1.00 98.25 200 ALA A C 1
ATOM 1480 O O . ALA A 1 200 ? -21.602 6.381 2.347 1.00 98.25 200 ALA A O 1
ATOM 1481 N N . MET A 1 201 ? -20.959 5.204 0.553 1.00 97.94 201 MET A N 1
ATOM 1482 C CA . MET A 1 201 ? -19.830 6.070 0.180 1.00 97.94 201 MET A CA 1
ATOM 1483 C C . MET A 1 201 ? -20.223 7.282 -0.679 1.00 97.94 201 MET A C 1
ATOM 1485 O O . MET A 1 201 ? -19.418 8.205 -0.842 1.00 97.94 201 MET A O 1
ATOM 1489 N N . GLU A 1 202 ? -21.431 7.325 -1.246 1.00 95.56 202 GLU A N 1
ATOM 1490 C CA . GLU A 1 202 ? -21.855 8.387 -2.166 1.00 95.56 202 GLU A CA 1
ATOM 1491 C C . GLU A 1 202 ? -21.693 9.821 -1.616 1.00 95.56 202 GLU A C 1
ATOM 1493 O O . GLU A 1 202 ? -21.160 10.659 -2.356 1.00 95.56 202 GLU A O 1
ATOM 1498 N N . PRO A 1 203 ? -22.036 10.145 -0.353 1.00 95.38 203 PRO A N 1
ATOM 1499 C CA . PRO A 1 203 ? -21.896 11.510 0.155 1.00 95.38 203 PRO A CA 1
ATOM 1500 C C . PRO A 1 203 ? -20.445 11.901 0.482 1.00 95.38 203 PRO A C 1
ATOM 1502 O O . PRO A 1 203 ? -20.163 13.080 0.693 1.00 95.38 203 PRO A O 1
ATOM 1505 N N . VAL A 1 204 ? -19.511 10.944 0.514 1.00 96.50 204 VAL A N 1
ATOM 1506 C CA . VAL A 1 204 ? -18.129 11.165 0.959 1.00 96.50 204 VAL A CA 1
ATOM 1507 C C . VAL A 1 204 ? -17.187 11.308 -0.239 1.00 96.50 204 VAL A C 1
ATOM 1509 O O . VAL A 1 204 ? -17.326 10.651 -1.277 1.00 96.50 204 VAL A O 1
ATOM 1512 N N . PHE A 1 205 ? -16.211 12.204 -0.124 1.00 97.31 205 PHE A N 1
ATOM 1513 C CA . PHE A 1 205 ? -15.122 12.313 -1.088 1.00 97.31 205 PHE A CA 1
ATOM 1514 C C . PHE A 1 205 ? -13.963 11.407 -0.661 1.00 97.31 205 PHE A C 1
ATOM 1516 O O . PHE A 1 205 ? -13.362 11.643 0.383 1.00 97.31 205 PHE A O 1
ATOM 1523 N N . TYR A 1 206 ? -13.632 10.421 -1.493 1.00 98.31 206 TYR A N 1
ATOM 1524 C CA . TYR A 1 206 ? -12.438 9.583 -1.366 1.00 98.31 206 TYR A CA 1
ATOM 1525 C C . TYR A 1 206 ? -11.549 9.755 -2.596 1.00 98.31 206 TYR A C 1
ATOM 1527 O O . TYR A 1 206 ? -12.047 9.942 -3.711 1.00 98.31 206 TYR A O 1
ATOM 1535 N N . GLU A 1 207 ? -10.232 9.672 -2.405 1.00 98.31 207 GLU A N 1
ATOM 1536 C CA . GLU A 1 207 ? -9.289 9.681 -3.526 1.00 98.31 207 GLU A CA 1
ATOM 1537 C C . GLU A 1 207 ? -9.158 8.303 -4.178 1.00 98.31 207 GLU A C 1
ATOM 1539 O O . GLU A 1 207 ? -9.090 8.206 -5.411 1.00 98.31 207 GLU A O 1
ATOM 1544 N N . VAL A 1 208 ? -9.146 7.252 -3.353 1.00 98.81 208 VAL A N 1
ATOM 1545 C CA . VAL A 1 208 ? -8.970 5.858 -3.771 1.00 98.81 208 VAL A CA 1
ATOM 1546 C C . VAL A 1 208 ? -9.903 4.947 -2.969 1.00 98.81 208 VAL A C 1
ATOM 1548 O O . VAL A 1 208 ? -10.047 5.111 -1.758 1.00 98.81 208 VAL A O 1
ATOM 1551 N N . VAL A 1 209 ? -10.503 3.971 -3.647 1.00 98.81 209 VAL A N 1
ATOM 1552 C CA . VAL A 1 209 ? -11.138 2.792 -3.043 1.00 98.81 209 VAL A CA 1
ATOM 1553 C C . VAL A 1 209 ? -10.366 1.569 -3.530 1.00 98.81 209 VAL A C 1
ATOM 1555 O O . VAL A 1 209 ? -10.145 1.437 -4.735 1.00 98.81 209 VAL A O 1
ATOM 1558 N N . ILE A 1 210 ? -9.969 0.683 -2.618 1.00 98.75 210 ILE A N 1
ATOM 1559 C CA . ILE A 1 210 ? -9.228 -0.545 -2.929 1.00 98.75 210 ILE A CA 1
ATOM 1560 C C . ILE A 1 210 ? -9.891 -1.770 -2.291 1.00 98.75 210 ILE A C 1
ATOM 1562 O O . ILE A 1 210 ? -10.298 -1.730 -1.131 1.00 98.75 210 ILE A O 1
ATOM 1566 N N . ALA A 1 211 ? -10.034 -2.848 -3.057 1.00 98.50 211 ALA A N 1
ATOM 1567 C CA . ALA A 1 211 ? -10.689 -4.077 -2.615 1.00 98.50 211 ALA A CA 1
ATOM 1568 C C . ALA A 1 211 ? -10.235 -5.282 -3.452 1.00 98.50 211 ALA A C 1
ATOM 1570 O O . ALA A 1 211 ? -9.714 -5.081 -4.552 1.00 98.50 211 ALA A O 1
ATOM 1571 N N . PRO A 1 212 ? -10.462 -6.530 -3.000 1.00 97.38 212 PRO A N 1
ATOM 1572 C CA . PRO A 1 212 ? -10.208 -7.696 -3.835 1.00 97.38 212 PRO A CA 1
ATOM 1573 C C . PRO A 1 212 ? -11.103 -7.742 -5.070 1.00 97.38 212 PRO A C 1
ATOM 1575 O O . PRO A 1 212 ? -10.647 -8.094 -6.155 1.00 97.38 212 PRO A O 1
ATOM 1578 N N . ASP A 1 213 ? -12.367 -7.348 -4.920 1.00 98.00 213 ASP A N 1
ATOM 1579 C CA . ASP A 1 213 ? -13.324 -7.319 -6.018 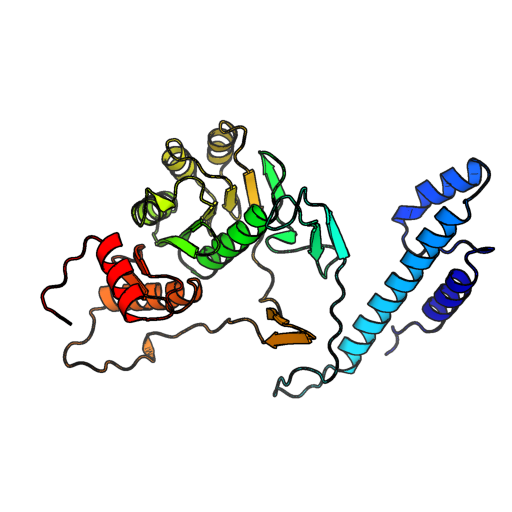1.00 98.00 213 ASP A CA 1
ATOM 1580 C C . ASP A 1 213 ? -14.486 -6.356 -5.729 1.00 98.00 213 ASP A C 1
ATOM 1582 O O . ASP A 1 213 ? -14.611 -5.807 -4.629 1.00 98.00 213 ASP A O 1
ATOM 1586 N N . TYR A 1 214 ? -15.356 -6.166 -6.717 1.00 98.75 214 TYR A N 1
ATOM 1587 C CA . TYR A 1 214 ? -16.533 -5.310 -6.649 1.00 98.75 214 TYR A CA 1
ATOM 1588 C C . TYR A 1 214 ? -17.730 -6.028 -7.262 1.00 98.75 214 TYR A C 1
ATOM 1590 O O . TYR A 1 214 ? -17.643 -6.578 -8.359 1.00 98.75 214 TYR A O 1
ATOM 1598 N N . GLU A 1 215 ? -18.890 -5.948 -6.613 1.00 98.75 215 GLU A N 1
ATOM 1599 C CA . GLU A 1 215 ? -20.136 -6.262 -7.308 1.00 98.75 215 GLU A CA 1
ATOM 1600 C C . GLU A 1 215 ? -20.306 -5.329 -8.515 1.00 98.75 215 GLU A C 1
ATOM 1602 O O . GLU A 1 215 ? -19.959 -4.145 -8.456 1.00 98.75 215 GLU A O 1
ATOM 1607 N N . THR A 1 216 ? -20.913 -5.824 -9.598 1.00 98.62 216 THR A N 1
ATOM 1608 C CA . THR A 1 216 ? -21.161 -5.018 -10.806 1.00 98.62 216 THR A CA 1
ATOM 1609 C C . THR A 1 216 ? -21.869 -3.709 -10.468 1.00 98.62 216 THR A C 1
ATOM 1611 O O . THR A 1 216 ? -21.446 -2.637 -10.900 1.00 98.62 216 THR A O 1
ATOM 1614 N N . ARG A 1 217 ? -22.897 -3.778 -9.613 1.00 98.62 217 ARG A N 1
ATOM 1615 C CA . ARG A 1 217 ? -23.653 -2.598 -9.196 1.00 98.62 217 ARG A CA 1
ATOM 1616 C C . ARG A 1 217 ? -22.828 -1.635 -8.338 1.00 98.62 217 ARG A C 1
ATOM 1618 O O . ARG A 1 217 ? -22.957 -0.423 -8.499 1.00 98.62 217 ARG A O 1
ATOM 1625 N N . ALA A 1 218 ? -21.963 -2.148 -7.464 1.00 98.75 218 ALA A N 1
ATOM 1626 C CA . ALA A 1 218 ? -21.053 -1.320 -6.677 1.00 98.75 218 ALA A CA 1
ATOM 1627 C C . ALA A 1 218 ? -20.102 -0.528 -7.585 1.00 98.75 218 ALA A C 1
ATOM 1629 O O . ALA A 1 218 ? -19.938 0.682 -7.418 1.00 98.75 218 ALA A O 1
ATOM 1630 N N . LEU A 1 219 ? -19.526 -1.198 -8.590 1.00 98.50 219 LEU A N 1
ATOM 1631 C CA . LEU A 1 219 ? -18.613 -0.573 -9.542 1.00 98.50 219 LEU A CA 1
ATOM 1632 C C . LEU A 1 219 ? -19.312 0.530 -10.352 1.00 98.50 219 LEU A C 1
ATOM 1634 O O . LEU A 1 219 ? -18.773 1.631 -10.455 1.00 98.50 219 LEU A O 1
ATOM 1638 N N . GLU A 1 220 ? -20.532 0.288 -10.846 1.00 98.56 220 GLU A N 1
ATOM 1639 C CA . GLU A 1 220 ? -21.342 1.301 -11.544 1.00 98.56 220 GLU A CA 1
ATOM 1640 C C . GLU A 1 220 ? -21.579 2.558 -10.695 1.00 98.56 220 GLU A C 1
ATOM 1642 O O . GLU A 1 220 ? -21.497 3.681 -11.197 1.00 98.56 220 GLU A O 1
ATOM 1647 N N . ILE A 1 221 ? -21.888 2.386 -9.406 1.00 98.62 221 ILE A N 1
ATOM 1648 C CA . ILE A 1 221 ? -22.146 3.497 -8.482 1.00 98.62 221 ILE A CA 1
ATOM 1649 C C . ILE A 1 221 ? -20.870 4.308 -8.263 1.00 98.62 221 ILE A C 1
ATOM 1651 O O . ILE A 1 221 ? -20.884 5.532 -8.413 1.00 98.62 221 ILE A O 1
ATOM 1655 N N . LEU A 1 222 ? -19.756 3.636 -7.970 1.00 98.62 222 LEU A N 1
ATOM 1656 C CA . LEU A 1 222 ? -18.473 4.288 -7.716 1.00 98.62 222 LEU A CA 1
ATOM 1657 C C . LEU A 1 222 ? -17.928 5.003 -8.960 1.00 98.62 222 LEU A C 1
ATOM 1659 O O . LEU A 1 222 ? -17.388 6.106 -8.848 1.00 98.62 222 LEU A O 1
ATOM 1663 N N . GLN A 1 223 ? -18.125 4.438 -10.154 1.00 98.38 223 GLN A N 1
ATOM 1664 C CA . GLN A 1 223 ? -17.666 5.026 -11.417 1.00 98.38 223 GLN A CA 1
ATOM 1665 C C . GLN A 1 223 ? -18.342 6.363 -11.760 1.00 98.38 223 GLN A C 1
ATOM 1667 O O . GLN A 1 223 ? -17.765 7.166 -12.501 1.00 98.38 223 GLN A O 1
ATOM 1672 N N . LYS A 1 224 ? -19.499 6.686 -11.157 1.00 97.94 224 LYS A N 1
ATOM 1673 C CA . LYS A 1 224 ? -20.112 8.025 -11.266 1.00 97.94 224 LYS A CA 1
ATOM 1674 C C . LYS A 1 224 ? -19.181 9.132 -10.754 1.00 97.94 224 LYS A C 1
ATOM 1676 O O . LYS A 1 224 ? -19.234 10.266 -11.236 1.00 97.94 224 LYS A O 1
ATOM 1681 N N . LYS A 1 225 ? -18.282 8.825 -9.810 1.00 97.56 225 LYS A N 1
ATOM 1682 C CA . LYS A 1 225 ? -17.259 9.756 -9.315 1.00 97.56 225 LYS A CA 1
ATOM 1683 C C . LYS A 1 225 ? -16.064 9.761 -10.274 1.00 97.56 225 LYS A C 1
ATOM 1685 O O . LYS A 1 225 ? -15.118 8.997 -10.118 1.00 97.56 225 LYS A O 1
ATOM 1690 N N . ARG A 1 226 ? -16.066 10.670 -11.258 1.00 96.88 226 ARG A N 1
ATOM 1691 C CA . ARG A 1 226 ? -15.046 10.763 -12.335 1.00 96.88 226 ARG A CA 1
ATOM 1692 C C . ARG A 1 226 ? -13.582 10.673 -11.868 1.00 96.88 226 ARG A C 1
ATOM 1694 O O . ARG A 1 226 ? -12.746 10.144 -12.592 1.00 96.88 226 ARG A O 1
ATOM 1701 N N . ASN A 1 227 ? -13.253 11.243 -10.709 1.00 97.56 227 ASN A N 1
ATOM 1702 C CA . ASN A 1 227 ? -11.869 11.333 -10.225 1.00 97.56 227 ASN A CA 1
ATOM 1703 C C . ASN A 1 227 ? -11.481 10.230 -9.226 1.00 97.56 227 ASN A C 1
ATOM 1705 O O . ASN A 1 227 ? -10.302 10.148 -8.878 1.00 97.56 227 ASN A O 1
ATOM 1709 N N . LEU A 1 228 ? -12.438 9.425 -8.758 1.00 98.56 228 LEU A N 1
ATOM 1710 C CA . LEU A 1 228 ? -12.182 8.350 -7.803 1.00 98.56 228 LEU A CA 1
ATOM 1711 C C . LEU A 1 228 ? -11.360 7.254 -8.482 1.00 98.56 228 LEU A C 1
ATOM 1713 O O . LEU A 1 228 ? -11.763 6.756 -9.532 1.00 98.56 228 LEU A O 1
ATOM 1717 N N . ARG A 1 229 ? -10.228 6.866 -7.889 1.00 98.69 229 ARG A N 1
ATOM 1718 C CA . ARG A 1 229 ? -9.495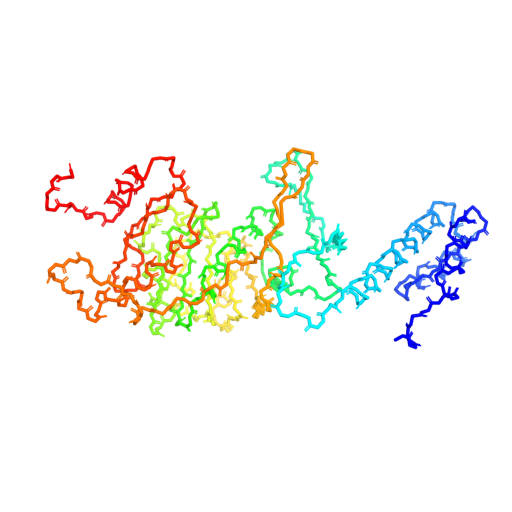 5.680 -8.341 1.00 98.69 229 ARG A CA 1
ATOM 1719 C C . ARG A 1 229 ? -10.106 4.453 -7.696 1.00 98.69 229 ARG A C 1
ATOM 1721 O O . ARG A 1 229 ? -10.266 4.416 -6.481 1.00 98.69 229 ARG A O 1
ATOM 1728 N N . ILE A 1 230 ? -10.433 3.466 -8.515 1.00 98.81 230 ILE A N 1
ATOM 1729 C CA . ILE A 1 230 ? -10.975 2.188 -8.057 1.00 98.81 230 ILE A CA 1
ATOM 1730 C C . ILE A 1 230 ? -9.928 1.130 -8.373 1.00 98.81 230 ILE A C 1
ATOM 1732 O O . ILE A 1 230 ? -9.567 0.976 -9.542 1.00 98.81 230 ILE A O 1
ATOM 1736 N N . LEU A 1 231 ? -9.414 0.455 -7.349 1.00 98.69 231 LEU A N 1
ATOM 1737 C CA . LEU A 1 231 ? -8.337 -0.522 -7.471 1.00 98.69 231 LEU A CA 1
ATOM 1738 C C . LEU A 1 231 ? -8.836 -1.910 -7.072 1.00 98.69 231 LEU A C 1
ATOM 1740 O O . LEU A 1 231 ? -9.270 -2.108 -5.942 1.00 98.69 231 LEU A O 1
ATOM 1744 N N . ALA A 1 232 ? -8.716 -2.873 -7.982 1.00 97.94 232 ALA A N 1
ATOM 1745 C CA . ALA A 1 232 ? -8.828 -4.285 -7.642 1.00 97.94 232 ALA A CA 1
ATOM 1746 C C . ALA A 1 232 ? -7.437 -4.841 -7.326 1.00 97.94 232 ALA A C 1
ATOM 1748 O O . ALA A 1 232 ? -6.514 -4.690 -8.130 1.00 97.94 232 ALA A O 1
ATOM 1749 N N . ILE A 1 233 ? -7.285 -5.469 -6.167 1.00 95.38 233 ILE A N 1
ATOM 1750 C CA . ILE A 1 233 ? -6.013 -6.009 -5.684 1.00 95.38 233 ILE A CA 1
ATOM 1751 C C . ILE A 1 233 ? -6.179 -7.479 -5.310 1.00 95.38 233 ILE A C 1
ATOM 1753 O O . ILE A 1 233 ? -7.011 -7.830 -4.485 1.00 95.38 233 ILE A O 1
ATOM 1757 N N . ASP A 1 234 ? -5.370 -8.357 -5.891 1.00 84.38 234 ASP A N 1
ATOM 1758 C CA . ASP A 1 234 ? -5.346 -9.749 -5.442 1.00 84.38 234 ASP A CA 1
ATOM 1759 C C . ASP A 1 234 ? -4.752 -9.844 -4.028 1.00 84.38 234 ASP A C 1
ATOM 1761 O O . ASP A 1 234 ? -4.134 -8.899 -3.528 1.00 84.38 234 ASP A O 1
ATOM 1765 N N . LYS A 1 235 ? -4.927 -10.991 -3.357 1.00 70.19 235 LYS A N 1
ATOM 1766 C CA . LYS A 1 235 ? -4.355 -11.210 -2.020 1.00 70.19 235 LYS A CA 1
ATOM 1767 C C . LYS A 1 235 ? -2.879 -10.788 -2.003 1.00 70.19 235 LYS A C 1
ATOM 1769 O O . LYS A 1 235 ? -2.142 -11.027 -2.961 1.00 70.19 235 LYS A O 1
ATOM 1774 N N . GLN A 1 236 ? -2.459 -10.149 -0.909 1.00 70.75 236 GLN A N 1
ATOM 1775 C CA . GLN A 1 236 ? -1.051 -9.829 -0.704 1.00 70.75 236 GLN A CA 1
ATOM 1776 C C . GLN A 1 236 ? -0.184 -11.074 -0.930 1.00 70.75 236 GLN A C 1
ATOM 1778 O O . GLN A 1 236 ? -0.606 -12.168 -0.539 1.00 70.75 236 GLN A O 1
ATOM 1783 N N . PRO A 1 237 ? 0.999 -10.925 -1.556 1.00 67.88 237 PRO A N 1
ATOM 1784 C CA . PRO A 1 237 ? 1.968 -12.008 -1.538 1.00 67.88 237 PRO A CA 1
ATOM 1785 C C . PRO A 1 237 ? 2.256 -12.383 -0.083 1.00 67.88 237 PRO A C 1
ATOM 1787 O O . PRO A 1 237 ? 2.092 -11.543 0.810 1.00 67.88 237 PRO A O 1
ATOM 1790 N N . ASP A 1 238 ? 2.706 -13.617 0.149 1.00 63.06 238 ASP A N 1
ATOM 1791 C CA . ASP A 1 238 ? 3.285 -13.968 1.445 1.00 63.06 238 ASP A CA 1
ATOM 1792 C C . ASP A 1 238 ? 4.300 -12.882 1.833 1.00 63.06 238 ASP A C 1
ATOM 1794 O O . ASP A 1 238 ? 4.984 -12.326 0.964 1.00 63.06 238 ASP A O 1
ATOM 1798 N N . THR A 1 239 ? 4.279 -12.510 3.113 1.00 56.97 239 THR A N 1
ATOM 1799 C CA . THR A 1 239 ? 4.845 -11.281 3.680 1.00 56.97 239 THR A CA 1
ATOM 1800 C C . THR A 1 239 ? 6.157 -10.876 3.000 1.00 56.97 239 THR A C 1
ATOM 1802 O O . THR A 1 239 ? 7.024 -11.741 2.832 1.00 56.97 239 THR A O 1
ATOM 1805 N N . PRO A 1 240 ? 6.364 -9.589 2.631 1.00 61.78 240 PRO A N 1
ATOM 1806 C CA . PRO A 1 240 ? 7.648 -9.158 2.093 1.00 61.78 240 PRO A CA 1
ATOM 1807 C C . PRO A 1 240 ? 8.768 -9.646 3.007 1.00 61.78 240 PRO A C 1
ATOM 1809 O O . PRO A 1 240 ? 8.697 -9.437 4.221 1.00 61.78 240 PRO A O 1
ATOM 1812 N N . ALA A 1 241 ? 9.779 -10.303 2.437 1.00 66.50 241 ALA A N 1
ATOM 1813 C CA . ALA A 1 241 ? 10.851 -10.895 3.234 1.00 66.50 241 ALA A CA 1
ATOM 1814 C C . ALA A 1 241 ? 11.511 -9.844 4.140 1.00 66.50 241 ALA A C 1
ATOM 1816 O O . ALA A 1 241 ? 11.848 -10.143 5.282 1.00 66.50 241 ALA A O 1
ATOM 1817 N N . TYR A 1 242 ? 11.620 -8.601 3.649 1.00 82.56 242 TYR A N 1
ATOM 1818 C CA . TYR A 1 242 ? 12.246 -7.505 4.370 1.00 82.56 242 TYR A CA 1
ATOM 1819 C C . TYR A 1 242 ? 11.467 -6.190 4.291 1.00 82.56 242 TYR A C 1
ATOM 1821 O O . TYR A 1 242 ? 10.903 -5.841 3.254 1.00 82.56 242 TYR A O 1
ATOM 1829 N N . ASP A 1 243 ? 11.525 -5.430 5.380 1.00 87.25 243 ASP A N 1
ATOM 1830 C CA . ASP A 1 243 ? 11.258 -3.997 5.432 1.00 87.25 243 ASP A CA 1
ATOM 1831 C C . ASP A 1 243 ? 12.588 -3.238 5.325 1.00 87.25 243 ASP A C 1
ATOM 1833 O O . ASP A 1 243 ? 13.576 -3.571 5.989 1.00 87.25 243 ASP A O 1
ATOM 1837 N N . LEU A 1 244 ? 12.620 -2.239 4.444 1.00 90.69 244 LEU A N 1
ATOM 1838 C CA . LEU A 1 244 ? 13.822 -1.508 4.058 1.00 90.69 244 LEU A CA 1
ATOM 1839 C C . LEU A 1 244 ? 13.661 -0.040 4.420 1.00 90.69 244 LEU A C 1
ATOM 1841 O O . LEU A 1 244 ? 12.801 0.658 3.879 1.00 90.69 244 LEU A O 1
ATOM 1845 N N . ARG A 1 245 ? 14.545 0.464 5.280 1.00 94.12 245 ARG A N 1
ATOM 1846 C CA . ARG A 1 245 ? 14.512 1.856 5.726 1.00 94.12 245 ARG A CA 1
ATOM 1847 C C . ARG A 1 245 ? 15.817 2.573 5.391 1.00 94.12 245 ARG A C 1
ATOM 1849 O O . ARG A 1 245 ? 16.820 2.355 6.075 1.00 94.12 245 ARG A O 1
ATOM 1856 N N . PRO A 1 246 ? 15.821 3.458 4.378 1.00 94.44 246 PRO A N 1
ATOM 1857 C CA . PRO A 1 246 ? 16.971 4.304 4.094 1.00 94.44 246 PRO A CA 1
ATOM 1858 C C . PRO A 1 246 ? 17.351 5.162 5.304 1.00 94.44 246 PRO A C 1
ATOM 1860 O O . PRO A 1 246 ? 16.491 5.733 5.978 1.00 94.44 246 PRO A O 1
ATOM 1863 N N . ILE A 1 247 ? 18.652 5.274 5.544 1.00 96.44 247 ILE A N 1
ATOM 1864 C CA . ILE A 1 247 ? 19.266 6.197 6.502 1.00 96.44 247 ILE A CA 1
ATOM 1865 C C . ILE A 1 247 ? 20.421 6.926 5.809 1.00 96.44 247 ILE A C 1
ATOM 1867 O O . ILE A 1 247 ? 20.874 6.526 4.736 1.00 96.44 247 ILE A O 1
ATOM 1871 N N . THR A 1 248 ? 20.929 8.005 6.399 1.00 96.44 248 THR A N 1
ATOM 1872 C CA . THR A 1 248 ? 22.088 8.701 5.826 1.00 96.44 248 THR A CA 1
ATOM 1873 C C . THR A 1 248 ? 23.278 7.745 5.719 1.00 96.44 248 THR A C 1
ATOM 1875 O O . THR A 1 248 ? 23.784 7.267 6.730 1.00 96.44 248 THR A O 1
ATOM 1878 N N . GLY A 1 249 ? 23.721 7.472 4.489 1.00 94.44 249 GLY A N 1
ATOM 1879 C CA . GLY A 1 249 ? 24.867 6.603 4.208 1.00 94.44 249 GLY A CA 1
ATOM 1880 C C . GLY A 1 249 ? 24.581 5.097 4.211 1.00 94.44 249 GLY A C 1
ATOM 1881 O O . GLY A 1 249 ? 25.524 4.327 4.057 1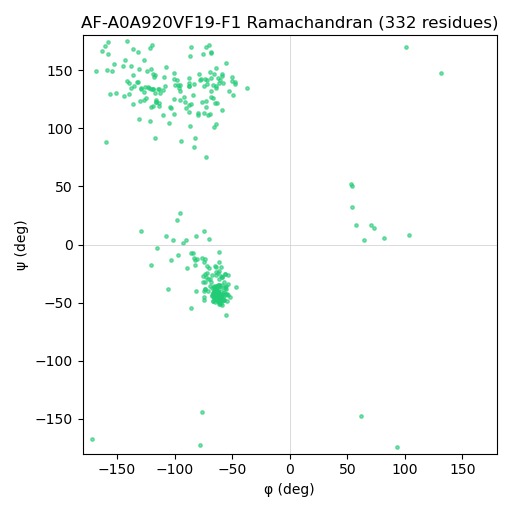.00 94.44 249 GLY A O 1
ATOM 1882 N N . GLY A 1 250 ? 23.326 4.653 4.354 1.00 95.06 250 GLY A N 1
ATOM 1883 C CA . GLY A 1 250 ? 23.007 3.221 4.372 1.00 95.06 250 GLY A CA 1
ATOM 1884 C C . GLY A 1 250 ? 21.513 2.889 4.345 1.00 95.06 250 GLY A C 1
ATOM 1885 O O . GLY A 1 250 ? 20.666 3.742 4.086 1.00 95.06 250 GLY A O 1
ATOM 1886 N N . VAL A 1 251 ? 21.188 1.626 4.622 1.00 95.56 251 VAL A N 1
ATOM 1887 C CA . VAL A 1 251 ? 19.820 1.089 4.708 1.00 95.56 251 VAL A CA 1
ATOM 1888 C C . VAL A 1 251 ? 19.742 0.152 5.912 1.00 95.56 251 VAL A C 1
ATOM 1890 O O . VAL A 1 251 ? 20.625 -0.681 6.101 1.00 95.56 251 VAL A O 1
ATOM 1893 N N . LEU A 1 252 ? 18.683 0.282 6.710 1.00 94.44 252 LEU A N 1
ATOM 1894 C CA . LEU A 1 252 ? 18.296 -0.711 7.710 1.00 94.44 252 LEU A CA 1
ATOM 1895 C C . LEU A 1 252 ? 17.388 -1.753 7.053 1.00 94.44 252 LEU A C 1
ATOM 1897 O O . LEU A 1 252 ? 16.511 -1.393 6.266 1.00 94.44 252 LEU A O 1
ATOM 1901 N N . VAL A 1 253 ? 17.600 -3.021 7.392 1.00 92.38 253 VAL A N 1
ATOM 1902 C CA . VAL A 1 253 ? 16.848 -4.168 6.874 1.00 92.38 253 VAL A CA 1
ATOM 1903 C C . VAL A 1 253 ? 16.334 -4.960 8.069 1.00 92.38 253 VAL A C 1
ATOM 1905 O O . VAL A 1 253 ? 17.107 -5.251 8.979 1.00 92.38 253 VAL A O 1
ATOM 1908 N N . GLN A 1 254 ? 15.051 -5.299 8.078 1.00 89.62 254 GLN A N 1
ATOM 1909 C CA . GLN A 1 254 ? 14.435 -6.130 9.116 1.00 89.62 254 GLN A CA 1
ATOM 1910 C C . GLN A 1 254 ? 13.389 -7.057 8.500 1.00 89.62 254 GLN A C 1
ATOM 1912 O O . GLN A 1 254 ? 12.890 -6.769 7.416 1.00 89.62 254 GLN A O 1
ATOM 1917 N N . ALA A 1 255 ? 13.039 -8.150 9.175 1.00 85.12 255 ALA A N 1
ATOM 1918 C CA . ALA A 1 255 ? 11.888 -8.957 8.778 1.00 85.12 255 ALA A CA 1
ATOM 1919 C C . ALA A 1 255 ? 10.587 -8.147 8.909 1.00 85.12 255 ALA A C 1
ATOM 1921 O O . ALA A 1 255 ? 10.480 -7.245 9.744 1.00 85.12 255 ALA A O 1
ATOM 1922 N N . SER A 1 256 ? 9.586 -8.475 8.094 1.00 83.06 256 SER A N 1
ATOM 1923 C CA . SER A 1 256 ? 8.261 -7.869 8.231 1.00 83.06 256 SER A CA 1
ATOM 1924 C C . SER A 1 256 ? 7.590 -8.291 9.539 1.00 83.06 256 SER A C 1
ATOM 1926 O O . SER A 1 256 ? 7.570 -9.473 9.886 1.00 83.06 256 SER A O 1
ATOM 1928 N N . ASP A 1 257 ? 6.955 -7.336 10.220 1.00 85.44 257 ASP A N 1
ATOM 1929 C CA . ASP A 1 257 ? 6.093 -7.622 11.366 1.00 85.44 257 ASP A CA 1
ATOM 1930 C C . ASP A 1 257 ? 4.880 -8.451 10.906 1.00 85.44 257 ASP A C 1
ATOM 1932 O O . ASP A 1 257 ? 3.949 -7.943 10.274 1.00 85.44 257 ASP A O 1
ATOM 1936 N N . SER A 1 258 ? 4.919 -9.747 11.204 1.00 79.44 258 SER A N 1
ATOM 1937 C CA . SER A 1 258 ? 3.936 -10.766 10.81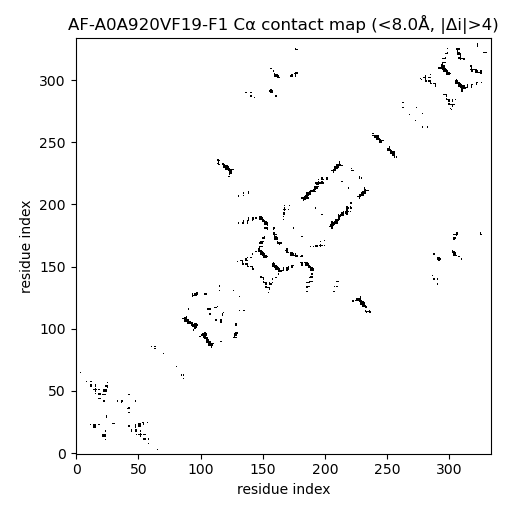0 1.00 79.44 258 SER A CA 1
ATOM 1938 C C . SER A 1 258 ? 3.445 -11.596 11.995 1.00 79.44 258 SER A C 1
ATOM 1940 O O . SER A 1 258 ? 2.792 -12.615 11.796 1.00 79.44 258 SER A O 1
ATOM 1942 N N . ILE A 1 259 ? 3.746 -11.165 13.224 1.00 77.12 259 ILE A N 1
ATOM 1943 C CA . ILE A 1 259 ? 3.359 -11.902 14.426 1.00 77.12 259 ILE A CA 1
ATOM 1944 C C . ILE A 1 259 ? 1.830 -11.922 14.523 1.00 77.12 259 ILE A C 1
ATOM 1946 O O . ILE A 1 259 ? 1.181 -10.873 14.567 1.00 77.12 259 ILE A O 1
ATOM 1950 N N . GLU A 1 260 ? 1.267 -13.128 14.560 1.00 81.69 260 GLU A N 1
ATOM 1951 C CA . GLU A 1 260 ? -0.113 -13.358 14.970 1.00 81.69 260 GLU A CA 1
ATOM 1952 C C . GLU A 1 260 ? -0.145 -13.542 16.486 1.00 81.69 260 GLU A C 1
ATOM 1954 O O . GLU A 1 260 ? 0.427 -14.480 17.037 1.00 81.69 260 GLU A O 1
ATOM 1959 N N . GLU A 1 261 ? -0.786 -12.599 17.162 1.00 84.62 261 GLU A N 1
ATOM 1960 C CA . GLU A 1 261 ? -0.911 -12.592 18.616 1.00 84.62 261 GLU A CA 1
ATOM 1961 C C . GLU A 1 261 ? -2.066 -13.488 19.053 1.00 84.62 261 GLU A C 1
ATOM 1963 O O . GLU A 1 261 ? -3.145 -13.450 18.458 1.00 84.62 261 GLU A O 1
ATOM 1968 N N . ASP A 1 262 ? -1.850 -14.254 20.121 1.00 89.56 262 ASP A N 1
ATOM 1969 C CA . ASP A 1 262 ? -2.863 -15.112 20.729 1.00 89.56 262 ASP A CA 1
ATOM 1970 C C . ASP A 1 262 ? -3.363 -14.477 22.038 1.00 89.56 262 ASP A C 1
ATOM 1972 O O . ASP A 1 262 ? -2.667 -14.557 23.060 1.00 89.56 262 ASP A O 1
ATOM 1976 N N . PRO A 1 263 ? -4.574 -13.879 22.056 1.00 90.81 263 PRO A N 1
ATOM 1977 C CA . PRO A 1 263 ? -5.135 -13.272 23.259 1.00 90.81 263 PRO A CA 1
ATOM 1978 C C . PRO A 1 263 ? -5.313 -14.245 24.428 1.00 90.81 263 PRO A C 1
ATOM 1980 O O . PRO A 1 263 ? -5.422 -13.806 25.571 1.00 90.81 263 PRO A O 1
ATOM 1983 N N . THR A 1 264 ? -5.337 -15.559 24.180 1.00 90.31 264 THR A N 1
ATOM 1984 C CA . THR A 1 264 ? -5.441 -16.562 25.250 1.00 90.31 264 THR A CA 1
ATOM 1985 C C . THR A 1 264 ? -4.155 -16.688 26.069 1.00 90.31 264 THR A C 1
ATOM 1987 O O . THR A 1 264 ? -4.198 -17.146 27.210 1.00 90.31 264 THR A O 1
ATOM 1990 N N . SER A 1 265 ? -3.024 -16.218 25.531 1.00 93.62 265 SER A N 1
ATOM 1991 C CA . SER A 1 265 ? -1.733 -16.171 26.228 1.00 93.62 265 SER A CA 1
ATOM 1992 C C . SER A 1 265 ? -1.551 -14.927 27.111 1.00 93.62 265 SER A C 1
ATOM 1994 O O . SER A 1 265 ? -0.569 -14.818 27.852 1.00 93.62 265 SER A O 1
ATOM 1996 N N . TRP A 1 266 ? -2.477 -13.966 27.049 1.00 95.81 266 TRP A N 1
ATOM 1997 C CA . TRP A 1 266 ? -2.330 -12.683 27.728 1.00 95.81 266 TRP A CA 1
ATOM 1998 C C . TRP A 1 266 ? -2.519 -12.784 29.243 1.00 95.81 266 TRP A C 1
ATOM 2000 O O . TRP A 1 266 ? -3.388 -13.485 29.758 1.00 95.81 266 TRP A O 1
ATOM 2010 N N . THR A 1 267 ? -1.724 -12.007 29.983 1.00 96.38 267 THR A N 1
ATOM 2011 C CA . THR A 1 267 ? -1.806 -11.938 31.448 1.00 96.38 267 THR A CA 1
ATOM 2012 C C . THR A 1 267 ? -2.670 -10.759 31.897 1.00 96.38 267 THR A C 1
ATOM 2014 O O . THR A 1 267 ? -2.385 -9.605 31.573 1.00 96.38 267 THR A O 1
ATOM 2017 N N . VAL A 1 268 ? -3.700 -11.026 32.706 1.00 96.94 268 VAL A N 1
ATOM 2018 C CA . VAL A 1 268 ? -4.528 -9.982 33.332 1.00 96.94 268 VAL A CA 1
ATOM 2019 C C . VAL A 1 268 ? -3.808 -9.420 34.560 1.00 96.94 268 VAL A C 1
ATOM 2021 O O . VAL A 1 268 ? -3.667 -10.096 35.574 1.00 96.94 268 VAL A O 1
ATOM 2024 N N . ALA A 1 269 ? -3.370 -8.162 34.479 1.00 96.75 269 ALA A N 1
ATOM 2025 C CA . ALA A 1 269 ? -2.600 -7.494 35.536 1.00 96.75 269 ALA A CA 1
ATOM 2026 C C . ALA A 1 269 ? -3.455 -6.739 36.581 1.00 96.75 269 ALA A C 1
ATOM 2028 O O . ALA A 1 269 ? -2.913 -6.054 37.448 1.00 96.75 269 ALA A O 1
ATOM 2029 N N . THR A 1 270 ? -4.786 -6.809 36.497 1.00 95.38 270 THR A N 1
ATOM 2030 C CA . THR A 1 270 ? -5.722 -6.082 37.373 1.00 95.38 270 THR A CA 1
ATOM 2031 C C . THR A 1 270 ? -6.647 -7.041 38.127 1.00 95.38 270 THR A C 1
ATOM 2033 O O . THR A 1 270 ? -6.719 -8.228 37.826 1.00 95.38 270 THR A O 1
ATOM 2036 N N . GLN A 1 271 ? -7.391 -6.527 39.114 1.00 95.88 271 GLN A N 1
ATOM 2037 C CA . GLN A 1 271 ? -8.352 -7.334 39.882 1.00 95.88 271 GLN A CA 1
ATOM 2038 C C . GLN A 1 271 ? -9.575 -7.772 39.058 1.00 95.88 271 GLN A C 1
ATOM 2040 O O . GLN A 1 271 ? -10.174 -8.805 39.343 1.00 95.88 271 GLN A O 1
ATOM 2045 N N . ARG A 1 272 ? -9.975 -6.977 38.057 1.00 96.25 272 ARG A N 1
ATOM 2046 C CA . ARG A 1 272 ? -11.140 -7.241 37.206 1.00 96.25 272 ARG A CA 1
ATOM 2047 C C . ARG A 1 272 ? -10.667 -7.775 35.858 1.00 96.25 272 ARG A C 1
ATOM 2049 O O . ARG A 1 272 ? -10.057 -7.033 35.092 1.00 96.25 272 ARG A O 1
ATOM 2056 N N . ALA A 1 273 ? -11.047 -9.005 35.536 1.00 95.31 273 ALA A N 1
ATOM 2057 C CA . ALA A 1 273 ? -10.861 -9.543 34.194 1.00 95.31 273 ALA A CA 1
ATOM 2058 C C . ALA A 1 273 ? -11.778 -8.840 33.168 1.00 95.31 273 ALA A C 1
ATOM 2060 O O . ALA A 1 273 ? -12.926 -8.515 33.503 1.00 95.31 273 ALA A O 1
ATOM 2061 N N . PRO A 1 274 ? -11.307 -8.607 31.927 1.00 96.50 274 PRO A N 1
ATOM 2062 C CA . PRO A 1 274 ? -12.177 -8.216 30.823 1.00 96.50 274 PRO A CA 1
ATOM 2063 C C . PRO A 1 274 ? -13.255 -9.280 30.577 1.00 96.50 274 PRO A C 1
ATOM 2065 O O . PRO A 1 274 ? -13.000 -10.474 30.715 1.00 96.50 274 PRO A O 1
ATOM 2068 N N . SER A 1 275 ? -14.453 -8.851 30.192 1.00 96.50 275 SER A N 1
ATOM 2069 C CA . SER A 1 275 ? -15.466 -9.739 29.610 1.00 96.50 275 SER A CA 1
ATOM 2070 C C . SER A 1 275 ? -15.040 -10.233 28.224 1.00 96.50 275 SER A C 1
ATOM 2072 O O . SER A 1 275 ? -14.186 -9.621 27.587 1.00 96.50 275 SER A O 1
ATOM 2074 N N . ASP A 1 276 ? -15.690 -11.275 27.701 1.00 95.75 276 ASP A N 1
ATOM 2075 C CA . ASP A 1 276 ? -15.399 -11.806 26.359 1.00 95.75 276 ASP A CA 1
ATOM 2076 C C . ASP A 1 276 ? -15.518 -10.741 25.257 1.00 95.75 276 ASP A C 1
ATOM 2078 O O . ASP A 1 276 ? -14.727 -10.715 24.316 1.00 95.75 276 ASP A O 1
ATOM 2082 N N . ALA A 1 277 ? -16.497 -9.838 25.374 1.00 96.19 277 ALA A N 1
ATOM 2083 C CA . ALA A 1 277 ? -16.669 -8.732 24.436 1.00 96.19 277 ALA A CA 1
ATOM 2084 C C . ALA A 1 277 ? -15.513 -7.723 24.530 1.00 96.19 277 ALA A C 1
ATOM 2086 O O . ALA A 1 277 ? -14.966 -7.321 23.508 1.00 96.19 277 ALA A O 1
ATOM 2087 N N . GLU A 1 278 ? -15.096 -7.363 25.748 1.00 96.50 278 GLU A N 1
ATOM 2088 C CA . GLU A 1 278 ? -13.937 -6.487 25.951 1.00 96.50 278 GLU A CA 1
ATOM 2089 C C . GLU A 1 278 ? -12.637 -7.158 25.497 1.00 96.50 278 GLU A C 1
ATOM 2091 O O . GLU A 1 278 ? -11.778 -6.484 24.944 1.00 96.50 278 GLU A O 1
ATOM 2096 N N . MET A 1 279 ? -12.488 -8.474 25.676 1.00 96.75 279 MET A N 1
ATOM 2097 C CA . MET A 1 279 ? -11.311 -9.209 25.213 1.00 96.75 279 MET A CA 1
ATOM 2098 C C . MET A 1 279 ? -11.206 -9.204 23.684 1.00 96.75 279 MET A C 1
ATOM 2100 O O . MET A 1 279 ? -10.124 -8.990 23.141 1.00 96.75 279 MET A O 1
ATOM 2104 N N . LYS A 1 280 ? -12.334 -9.358 22.980 1.00 96.06 280 LYS A N 1
ATOM 2105 C CA . LYS A 1 280 ? -12.396 -9.207 21.518 1.00 96.06 280 LYS A CA 1
ATOM 2106 C C . LYS A 1 280 ? -12.017 -7.794 21.071 1.00 96.06 280 LYS A C 1
ATOM 2108 O O . LYS A 1 280 ? -11.236 -7.642 20.136 1.00 96.06 280 LYS A O 1
ATOM 2113 N N . ASP A 1 281 ? -12.514 -6.770 21.763 1.00 97.25 281 ASP A N 1
ATOM 2114 C CA . ASP A 1 281 ? -12.158 -5.376 21.477 1.00 97.25 281 ASP A CA 1
ATOM 2115 C C . ASP A 1 281 ? -10.674 -5.083 21.758 1.00 97.25 281 ASP A C 1
ATOM 2117 O O . ASP A 1 281 ? -10.046 -4.351 20.994 1.00 97.25 281 ASP A O 1
ATOM 2121 N N . LEU A 1 282 ? -10.088 -5.677 22.806 1.00 97.00 282 LEU A N 1
ATOM 2122 C CA . LEU A 1 282 ? -8.658 -5.567 23.112 1.00 97.00 282 LEU A CA 1
ATOM 2123 C C . LEU A 1 282 ? -7.794 -6.240 22.037 1.00 97.00 282 LEU A C 1
ATOM 2125 O O . LEU A 1 282 ? -6.827 -5.633 21.584 1.00 97.00 282 LEU A O 1
ATOM 2129 N N . ALA A 1 283 ? -8.157 -7.447 21.590 1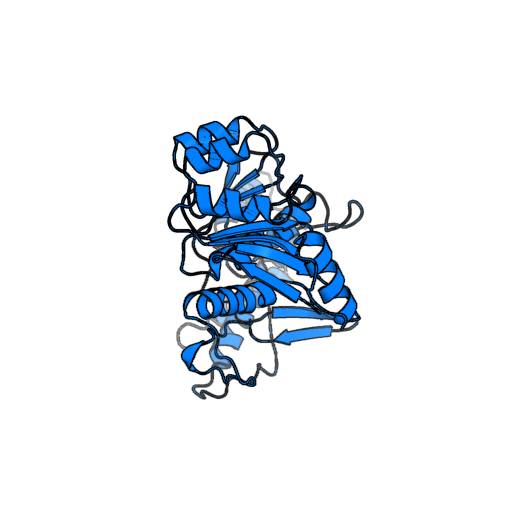.00 96.25 283 ALA A N 1
ATOM 2130 C CA . ALA A 1 283 ? -7.484 -8.144 20.490 1.00 96.25 283 ALA A CA 1
ATOM 2131 C C . ALA A 1 283 ? -7.534 -7.333 19.186 1.00 96.25 283 ALA A C 1
ATOM 2133 O O . ALA A 1 283 ? -6.515 -7.143 18.520 1.00 96.25 283 ALA A O 1
ATOM 2134 N N . PHE A 1 284 ? -8.705 -6.777 18.866 1.00 97.25 284 PHE A N 1
ATOM 2135 C CA . PHE A 1 284 ? -8.874 -5.874 17.733 1.00 97.25 284 PHE A CA 1
ATOM 2136 C C . PHE A 1 284 ? -8.004 -4.615 17.864 1.00 97.25 284 PHE A C 1
ATOM 2138 O O . PHE A 1 284 ? -7.291 -4.264 16.926 1.00 97.25 284 PHE A O 1
ATOM 2145 N N . ALA A 1 285 ? -8.022 -3.948 19.023 1.00 96.69 285 ALA A N 1
ATOM 2146 C CA . ALA A 1 285 ? -7.254 -2.726 19.262 1.00 96.69 285 ALA A CA 1
ATOM 2147 C C . ALA A 1 285 ? -5.739 -2.965 19.214 1.00 96.69 285 ALA A C 1
ATOM 2149 O O . ALA A 1 285 ? -5.011 -2.132 18.674 1.00 96.69 285 ALA A O 1
ATOM 2150 N N . TRP A 1 286 ? -5.269 -4.097 19.746 1.00 96.12 286 TRP A N 1
ATOM 2151 C CA . TRP A 1 286 ? -3.865 -4.504 19.689 1.00 96.12 286 TRP A CA 1
ATOM 2152 C C . TRP A 1 286 ? -3.393 -4.635 18.243 1.00 96.12 286 TRP A C 1
ATOM 2154 O O . TRP A 1 286 ? -2.416 -4.003 17.838 1.00 96.12 286 TRP A O 1
ATOM 2164 N N . LYS A 1 287 ? -4.161 -5.371 17.435 1.00 95.56 287 LYS A N 1
ATOM 2165 C CA . LYS A 1 287 ? -3.878 -5.547 16.013 1.00 95.56 287 LYS A CA 1
ATOM 2166 C C . LYS A 1 287 ? -3.977 -4.234 15.231 1.00 95.56 287 LYS A C 1
ATOM 2168 O O . LYS A 1 287 ? -3.135 -3.958 14.387 1.00 95.56 287 LYS A O 1
ATOM 2173 N N . ALA A 1 288 ? -4.948 -3.379 15.547 1.00 96.00 288 ALA A N 1
ATOM 2174 C CA . ALA A 1 288 ? -5.076 -2.053 14.943 1.00 96.00 288 ALA A CA 1
ATOM 2175 C C . ALA A 1 288 ? -3.865 -1.150 15.242 1.00 96.00 288 ALA A C 1
ATOM 2177 O O . ALA A 1 288 ? -3.389 -0.438 14.357 1.00 96.00 288 ALA A O 1
ATOM 2178 N N . ALA A 1 289 ? -3.341 -1.189 16.474 1.00 95.69 289 ALA A N 1
ATOM 2179 C CA . ALA A 1 289 ? -2.232 -0.341 16.909 1.00 95.69 289 ALA A CA 1
ATOM 2180 C C . ALA A 1 289 ? -0.943 -0.574 16.104 1.00 95.69 289 ALA A C 1
ATOM 2182 O O . ALA A 1 289 ? -0.193 0.378 15.888 1.00 95.69 289 ALA A O 1
ATOM 2183 N N . LYS A 1 290 ? -0.725 -1.795 15.598 1.00 93.88 290 LYS A N 1
ATOM 2184 C CA . LYS A 1 290 ? 0.376 -2.150 14.684 1.00 93.88 290 LYS A CA 1
ATOM 2185 C C . LYS A 1 290 ? 0.445 -1.255 13.441 1.00 93.88 290 LYS A C 1
ATOM 2187 O O . LYS A 1 290 ? 1.529 -0.952 12.948 1.00 93.88 290 LYS A O 1
ATOM 2192 N N . HIS A 1 291 ? -0.707 -0.805 12.945 1.00 94.81 291 HIS A N 1
ATOM 2193 C CA . HIS A 1 291 ? -0.818 -0.019 11.709 1.00 94.81 291 HIS A CA 1
ATOM 2194 C C . HIS A 1 291 ? -0.778 1.497 11.939 1.00 94.81 291 HIS A C 1
ATOM 2196 O O . HIS A 1 291 ? -0.861 2.275 10.989 1.00 94.81 291 HIS A O 1
ATOM 2202 N N . ILE A 1 292 ? -0.630 1.943 13.188 1.00 95.00 292 ILE A N 1
ATOM 2203 C CA . ILE A 1 292 ? -0.617 3.360 13.560 1.00 95.00 292 ILE A CA 1
ATOM 2204 C C . ILE A 1 292 ? 0.800 3.768 13.953 1.00 95.00 292 ILE A C 1
ATOM 2206 O O . ILE A 1 292 ? 1.496 3.065 14.684 1.00 95.00 292 ILE A O 1
ATOM 2210 N N . LYS A 1 293 ? 1.253 4.937 13.490 1.00 93.50 293 LYS A N 1
ATOM 2211 C CA . LYS A 1 293 ? 2.610 5.407 13.799 1.00 93.50 293 LYS A CA 1
ATOM 2212 C C . LYS A 1 293 ? 2.787 5.656 15.303 1.00 93.50 293 LYS A C 1
ATOM 2214 O O . LYS A 1 293 ? 1.962 6.308 15.944 1.00 93.50 293 LYS A O 1
ATOM 2219 N N . SER A 1 294 ? 3.905 5.184 15.851 1.00 92.50 294 SER A N 1
ATOM 2220 C CA . SER A 1 294 ? 4.228 5.296 17.277 1.00 92.50 294 SER A CA 1
ATOM 2221 C C . SER A 1 294 ? 4.522 6.737 17.736 1.00 92.50 294 SER A C 1
ATOM 2223 O O . SER A 1 294 ? 5.091 7.523 16.985 1.00 92.50 294 SER A O 1
ATOM 2225 N N . ASN A 1 295 ? 4.210 7.118 18.982 1.00 95.19 295 ASN A N 1
ATOM 2226 C CA . ASN A 1 295 ? 3.445 6.341 19.968 1.00 95.19 295 ASN A CA 1
ATOM 2227 C C . ASN A 1 295 ? 1.956 6.296 19.596 1.00 95.19 295 ASN A C 1
ATOM 2229 O O . ASN A 1 295 ? 1.322 7.347 19.489 1.00 95.19 295 ASN A O 1
ATOM 2233 N N . ALA A 1 296 ? 1.410 5.087 19.462 1.00 95.56 296 ALA A N 1
ATOM 2234 C CA . ALA A 1 296 ? 0.022 4.849 19.092 1.00 95.56 296 ALA A CA 1
ATOM 2235 C C . ALA A 1 296 ? -0.827 4.528 20.328 1.00 95.56 296 ALA A C 1
ATOM 2237 O O . ALA A 1 296 ? -0.404 3.763 21.195 1.00 95.56 296 ALA A O 1
ATOM 2238 N N . ILE A 1 297 ? -2.026 5.103 20.398 1.00 96.31 297 ILE A N 1
ATOM 2239 C CA . ILE A 1 297 ? -3.088 4.700 21.326 1.00 96.31 297 ILE A CA 1
ATOM 2240 C C . ILE A 1 297 ? -4.359 4.507 20.506 1.00 96.31 297 ILE A C 1
ATOM 2242 O O . ILE A 1 297 ? -4.681 5.351 19.670 1.00 96.31 297 ILE A O 1
ATOM 2246 N N . VAL A 1 298 ? -5.056 3.397 20.749 1.00 96.06 298 VAL A N 1
ATOM 2247 C CA . VAL A 1 298 ? -6.306 3.029 20.079 1.00 96.06 298 VAL A CA 1
ATOM 2248 C C . VAL A 1 298 ? -7.366 2.795 21.135 1.00 96.06 298 VAL A C 1
ATOM 2250 O O . VAL A 1 298 ? -7.174 1.988 22.043 1.00 96.06 298 VAL A O 1
ATOM 2253 N N . PHE A 1 299 ? -8.494 3.481 21.004 1.00 95.88 299 PHE A N 1
ATOM 2254 C CA . PHE A 1 299 ? -9.718 3.128 21.705 1.00 95.88 299 PHE A CA 1
ATOM 2255 C C . PHE A 1 299 ? -10.621 2.387 20.731 1.00 95.88 299 PHE A C 1
ATOM 2257 O O . PHE A 1 299 ? -10.938 2.904 19.659 1.00 95.88 299 PHE A O 1
ATOM 2264 N N . ALA A 1 300 ? -11.039 1.186 21.116 1.00 96.25 300 ALA A N 1
ATOM 2265 C CA . ALA A 1 300 ? -11.949 0.368 20.335 1.00 96.25 300 ALA A CA 1
ATOM 2266 C C . ALA A 1 300 ? -13.185 -0.001 21.151 1.00 96.25 300 ALA A C 1
ATOM 2268 O O . ALA A 1 300 ? -13.123 -0.123 22.376 1.00 96.25 300 ALA A O 1
ATOM 2269 N N . LYS A 1 301 ? -14.310 -0.164 20.457 1.00 96.00 301 LYS A N 1
ATOM 2270 C CA . LYS A 1 301 ? -15.546 -0.690 21.028 1.00 96.00 301 LYS A CA 1
ATOM 2271 C C . LYS A 1 301 ? -16.358 -1.396 19.954 1.00 96.00 301 LYS A C 1
ATOM 2273 O O . LYS A 1 301 ? -16.615 -0.816 18.902 1.00 96.00 301 LYS A O 1
ATOM 2278 N N . GLY A 1 302 ? -16.801 -2.614 20.244 1.00 96.44 302 GLY A N 1
ATOM 2279 C CA . GLY A 1 302 ? -17.552 -3.434 19.301 1.00 96.44 302 GLY A CA 1
ATOM 2280 C C . GLY A 1 302 ? -16.802 -3.596 17.983 1.00 96.44 302 GLY A C 1
ATOM 2281 O O . GLY A 1 302 ? -17.368 -3.301 16.939 1.00 96.44 302 GLY A O 1
ATOM 2282 N N . LEU A 1 303 ? -15.525 -3.980 18.032 1.00 98.06 303 LEU A N 1
ATOM 2283 C CA . LEU A 1 303 ? -14.645 -4.198 16.877 1.00 98.06 303 LEU A CA 1
ATOM 2284 C C . LEU A 1 303 ? -14.567 -3.004 15.913 1.00 98.06 303 LEU A C 1
ATOM 2286 O O . LEU A 1 303 ? -14.466 -3.176 14.702 1.00 98.06 303 LEU A O 1
ATOM 2290 N N . ALA A 1 304 ? -14.690 -1.786 16.434 1.00 98.00 304 ALA A N 1
ATOM 2291 C CA . ALA A 1 304 ? -14.505 -0.554 15.684 1.00 98.00 304 ALA A CA 1
ATOM 2292 C C . ALA A 1 304 ? -13.603 0.389 16.470 1.00 98.00 304 ALA A C 1
ATOM 2294 O O . ALA A 1 304 ? -13.723 0.507 17.692 1.00 98.00 304 ALA A O 1
ATOM 2295 N N . MET A 1 305 ? -12.702 1.062 15.766 1.00 97.00 305 MET A N 1
ATOM 2296 C CA . MET A 1 305 ? -11.894 2.130 16.325 1.00 97.00 305 MET A CA 1
ATOM 2297 C C . MET A 1 305 ? -12.781 3.353 16.543 1.00 97.00 305 MET A C 1
ATOM 2299 O O . MET A 1 305 ? -13.332 3.909 15.599 1.00 97.00 305 MET A O 1
ATOM 2303 N N . VAL A 1 306 ? -12.898 3.768 17.800 1.00 95.31 306 VAL A N 1
ATOM 2304 C CA . VAL A 1 306 ? -13.677 4.945 18.201 1.00 95.31 306 VAL A CA 1
ATOM 2305 C C . VAL A 1 306 ? -12.789 6.144 18.506 1.00 95.31 306 VAL A C 1
ATOM 2307 O O . VAL A 1 306 ? -13.289 7.248 18.630 1.00 95.31 306 VAL A O 1
ATOM 2310 N N . GLY A 1 307 ? -11.475 5.965 18.645 1.00 92.38 307 GLY A N 1
ATOM 2311 C CA . GLY A 1 307 ? -10.539 7.077 18.776 1.00 92.38 307 GLY A CA 1
ATOM 2312 C C . GLY A 1 307 ? -9.094 6.629 18.632 1.00 92.38 307 GLY A C 1
ATOM 2313 O O . GLY A 1 307 ? -8.748 5.508 19.012 1.00 92.38 307 GLY A O 1
ATOM 2314 N N . MET A 1 308 ? -8.247 7.518 18.112 1.00 93.50 308 MET A N 1
ATOM 2315 C CA . MET A 1 308 ? -6.813 7.266 17.983 1.00 93.50 308 MET A CA 1
ATOM 2316 C C . MET A 1 308 ? -5.954 8.470 18.358 1.00 93.50 308 MET A C 1
ATOM 2318 O O . MET A 1 308 ? -6.341 9.630 18.201 1.00 93.50 308 MET A O 1
ATOM 2322 N N . GLY A 1 309 ? -4.734 8.176 18.791 1.00 93.56 309 GLY A N 1
ATOM 2323 C CA . GLY A 1 309 ? -3.657 9.137 18.944 1.00 93.56 309 GLY A CA 1
ATOM 2324 C C . GLY A 1 309 ? -2.408 8.591 18.286 1.00 93.56 309 GLY A C 1
ATOM 2325 O O . GLY A 1 309 ? -1.804 7.656 18.806 1.00 93.56 309 GLY A O 1
ATOM 2326 N N . ALA A 1 310 ? -2.037 9.177 17.152 1.00 93.44 310 ALA A N 1
ATOM 2327 C CA . ALA A 1 310 ? -0.948 8.705 16.309 1.00 93.44 310 ALA A CA 1
ATOM 2328 C C . ALA A 1 310 ? 0.268 9.642 16.359 1.00 93.44 310 ALA A C 1
ATOM 2330 O O . ALA A 1 310 ? 0.134 10.870 16.415 1.00 93.44 310 ALA A O 1
ATOM 2331 N N . GLY A 1 311 ? 1.465 9.057 16.292 1.00 92.25 311 GLY A N 1
ATOM 2332 C CA . GLY A 1 311 ? 2.700 9.750 15.922 1.00 92.25 311 GLY A CA 1
ATOM 2333 C C . GLY A 1 311 ? 3.243 10.749 16.943 1.00 92.25 311 GLY A C 1
ATOM 2334 O O . GLY A 1 311 ? 4.050 11.602 16.577 1.00 92.25 311 GLY A O 1
ATOM 2335 N N . GLN A 1 312 ? 2.804 10.697 18.206 1.00 94.38 312 GLN A N 1
ATOM 2336 C CA . GLN A 1 312 ? 3.263 11.662 19.207 1.00 94.38 312 GLN A CA 1
ATOM 2337 C C . GLN A 1 312 ? 4.555 11.193 19.893 1.00 94.38 312 GLN A C 1
ATOM 2339 O O . GLN A 1 312 ? 4.632 10.037 20.334 1.00 94.38 312 GLN A O 1
ATOM 2344 N N . PRO A 1 313 ? 5.548 12.087 20.086 1.00 92.31 313 PRO A N 1
ATOM 2345 C CA . PRO A 1 313 ? 6.736 11.775 20.882 1.00 92.31 313 PRO A CA 1
ATOM 2346 C C . PRO A 1 313 ? 6.386 11.384 22.323 1.00 92.31 313 PRO A C 1
ATOM 2348 O O . PRO A 1 313 ? 7.012 10.502 22.902 1.00 92.31 313 PRO A O 1
ATOM 2351 N N . ASN A 1 314 ? 5.345 12.006 22.888 1.00 93.38 314 ASN A N 1
ATOM 2352 C CA . ASN A 1 314 ? 4.846 11.722 24.228 1.00 93.38 314 ASN A CA 1
ATOM 2353 C C . ASN A 1 314 ? 3.552 10.896 24.164 1.00 93.38 314 ASN A C 1
ATOM 2355 O O . ASN A 1 314 ? 2.526 11.373 23.678 1.00 93.38 314 ASN A O 1
ATOM 2359 N N . ARG A 1 315 ? 3.584 9.682 24.728 1.00 94.62 315 ARG A N 1
ATOM 2360 C CA . ARG A 1 315 ? 2.440 8.757 24.774 1.00 94.62 315 ARG A CA 1
ATOM 2361 C C . ARG A 1 315 ? 1.201 9.352 25.455 1.00 94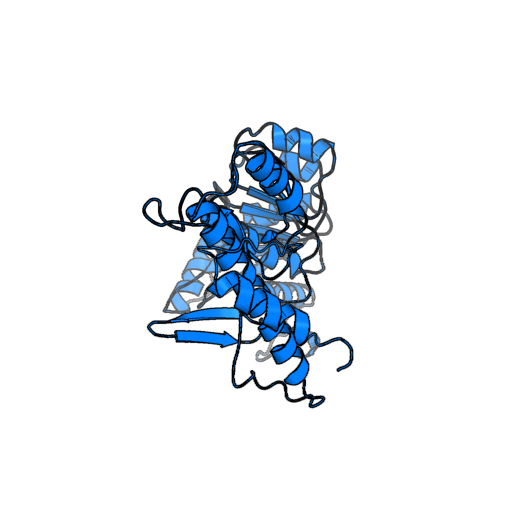.62 315 ARG A C 1
ATOM 2363 O O . ARG A 1 315 ? 0.088 9.050 25.036 1.00 94.62 315 ARG A O 1
ATOM 2370 N N . VAL A 1 316 ? 1.369 10.224 26.451 1.00 94.06 316 VAL A N 1
ATOM 2371 C CA . VAL A 1 316 ? 0.246 10.894 27.135 1.00 94.06 316 VAL A CA 1
ATOM 2372 C C . VAL A 1 316 ? -0.541 11.783 26.166 1.00 94.06 316 VAL A C 1
ATOM 2374 O O . VAL A 1 316 ? -1.768 11.819 26.210 1.00 94.06 316 VAL A O 1
ATOM 2377 N N . VAL A 1 317 ? 0.139 12.437 25.217 1.00 93.44 317 VAL A N 1
ATOM 2378 C CA . VAL A 1 317 ? -0.533 13.236 24.180 1.00 93.44 317 VAL A CA 1
ATOM 2379 C C . VAL A 1 317 ? -1.363 12.334 23.265 1.00 93.44 317 VAL A C 1
ATOM 2381 O O . VAL A 1 317 ? -2.505 12.675 22.963 1.00 93.44 317 VAL A O 1
ATOM 2384 N N . SER A 1 318 ? -0.858 11.153 22.893 1.00 94.62 318 SER A N 1
ATOM 2385 C CA . SER A 1 318 ? -1.640 10.165 22.134 1.00 94.62 318 SER A CA 1
ATOM 2386 C C . SER A 1 318 ? -2.904 9.722 22.884 1.00 94.62 318 SER A C 1
ATOM 2388 O O . SER A 1 318 ? -3.966 9.594 22.273 1.00 94.62 318 SER A O 1
ATOM 2390 N N . VAL A 1 319 ? -2.841 9.556 24.211 1.00 93.50 319 VAL A N 1
ATOM 2391 C CA . VAL A 1 319 ? -4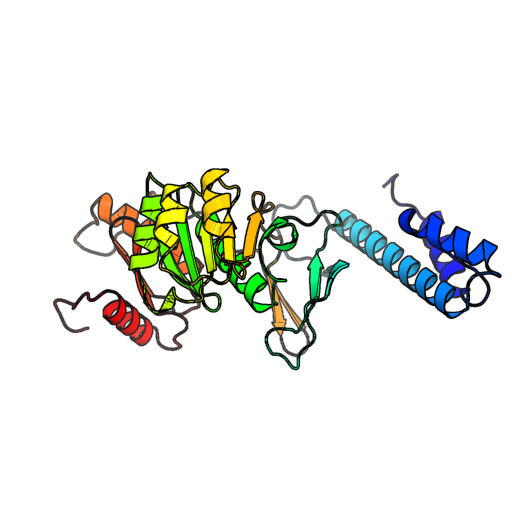.036 9.269 25.027 1.00 93.50 319 VAL A CA 1
ATOM 2392 C C . VAL A 1 319 ? -5.049 10.411 24.923 1.00 93.50 319 VAL A C 1
ATOM 2394 O O . VAL A 1 319 ? -6.215 10.163 24.623 1.00 93.50 319 VAL A O 1
ATOM 2397 N N . HIS A 1 320 ? -4.621 11.663 25.100 1.00 92.19 320 HIS A N 1
ATOM 2398 C CA . HIS A 1 320 ? -5.520 12.820 25.022 1.00 92.19 320 HIS A CA 1
ATOM 2399 C C . HIS A 1 320 ? -6.155 13.005 23.639 1.00 92.19 320 HIS A C 1
ATOM 2401 O O . HIS A 1 320 ? -7.334 13.352 23.545 1.00 92.19 320 HIS A O 1
ATOM 2407 N N . LEU A 1 321 ? -5.409 12.742 22.563 1.00 91.56 321 LEU A N 1
ATOM 2408 C CA . LEU A 1 321 ? -5.947 12.758 21.200 1.00 91.56 321 LEU A CA 1
ATOM 2409 C C . LEU A 1 321 ? -7.004 11.661 20.994 1.00 91.56 321 LEU A C 1
ATOM 2411 O O . LEU A 1 321 ? -8.078 11.945 20.460 1.00 91.56 321 LEU A O 1
ATOM 2415 N N . SER A 1 322 ? -6.753 10.449 21.500 1.00 89.94 322 SER A N 1
ATOM 2416 C CA . SER A 1 322 ? -7.709 9.327 21.445 1.00 89.94 322 SER A CA 1
ATOM 2417 C C . SER A 1 322 ? -8.992 9.626 22.228 1.00 89.94 322 SER A C 1
ATOM 2419 O O . SER A 1 322 ? -10.105 9.353 21.780 1.00 89.94 322 SER A O 1
ATOM 2421 N N . GLN A 1 323 ? -8.856 10.244 23.404 1.00 89.12 323 GLN A N 1
ATOM 2422 C CA . GLN A 1 323 ? -9.992 10.678 24.222 1.00 89.12 323 GLN A CA 1
ATOM 2423 C C . GLN A 1 323 ? -10.830 11.743 23.516 1.00 89.12 323 GLN A C 1
ATOM 2425 O O . GLN A 1 323 ? -12.056 11.666 23.500 1.00 89.12 323 GLN A O 1
ATOM 2430 N N . ARG A 1 324 ? -10.171 12.740 22.917 1.00 85.88 324 ARG A N 1
ATOM 2431 C CA . ARG A 1 324 ? -10.860 13.836 22.236 1.00 85.88 324 ARG A CA 1
ATOM 2432 C C . ARG A 1 324 ? -11.628 13.352 21.008 1.00 85.88 324 ARG A C 1
ATOM 2434 O O . ARG A 1 324 ? -12.757 13.792 20.821 1.00 85.88 324 ARG A O 1
ATOM 2441 N N . SER A 1 325 ? -11.024 12.478 20.202 1.00 82.31 325 SER A N 1
ATOM 2442 C CA . SER A 1 325 ? -11.661 11.913 19.003 1.00 82.31 325 SER A CA 1
ATOM 2443 C C . SER A 1 325 ? -12.844 11.010 19.355 1.00 82.31 325 SER A C 1
ATOM 2445 O O . SER A 1 325 ? -13.906 11.154 18.765 1.00 82.31 325 SER A O 1
ATOM 2447 N N . SER A 1 326 ? -12.716 10.179 20.392 1.00 81.25 326 SER A N 1
ATOM 2448 C CA . SER A 1 326 ? -13.789 9.259 20.805 1.00 81.25 326 SER A CA 1
ATOM 2449 C C . SER A 1 326 ? -14.988 9.895 21.498 1.00 81.25 326 S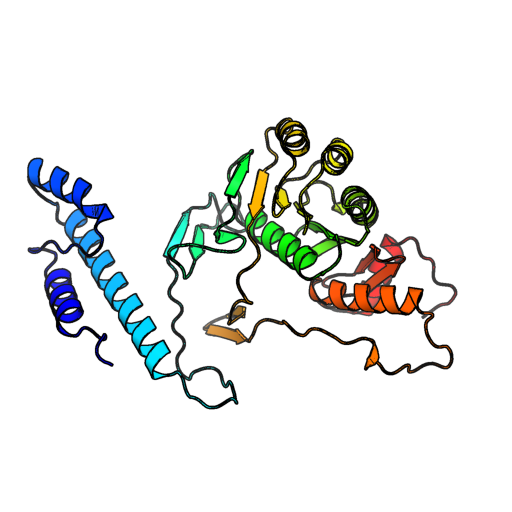ER A C 1
ATOM 2451 O O . SER A 1 326 ? -15.992 9.221 21.732 1.00 81.25 326 SER A O 1
ATOM 2453 N N . GLY A 1 327 ? -14.891 11.160 21.913 1.00 69.88 327 GLY A N 1
ATOM 2454 C CA . GLY A 1 327 ? -15.905 11.792 22.761 1.00 69.88 327 GLY A CA 1
ATOM 2455 C C . GLY A 1 327 ? -16.028 11.158 24.158 1.00 69.88 327 GLY A C 1
ATOM 2456 O O . GLY A 1 327 ? -16.873 11.584 24.953 1.00 69.88 327 GLY A O 1
ATOM 2457 N N . ILE A 1 328 ? -15.180 10.174 24.492 1.00 67.25 328 ILE A N 1
ATOM 2458 C CA . ILE A 1 328 ? -15.144 9.516 25.797 1.00 67.25 328 ILE A CA 1
ATOM 2459 C C . ILE A 1 328 ? -14.502 10.477 26.796 1.00 67.25 328 ILE A C 1
ATOM 2461 O O . ILE A 1 328 ? -13.307 10.770 26.746 1.00 67.25 328 ILE A O 1
ATOM 2465 N N . ARG A 1 329 ? -15.300 10.945 27.758 1.00 52.25 329 ARG A N 1
ATOM 2466 C CA . ARG A 1 329 ? -14.794 11.679 28.921 1.00 52.25 329 ARG A CA 1
ATOM 2467 C C . ARG A 1 329 ? -14.385 10.665 29.992 1.00 52.25 329 ARG A C 1
ATOM 2469 O O . ARG A 1 329 ? -15.244 9.888 30.415 1.00 52.25 329 ARG A O 1
ATOM 2476 N N . PRO A 1 330 ? -13.123 10.638 30.450 1.00 51.66 330 PRO A N 1
ATOM 2477 C CA . PRO A 1 330 ? -12.732 9.730 31.518 1.00 51.66 330 PRO A CA 1
ATOM 2478 C C . PRO A 1 330 ? -13.519 10.042 32.798 1.00 51.66 330 PRO A C 1
ATOM 2480 O O . PRO A 1 330 ? -13.711 11.202 33.168 1.00 51.66 330 PRO A O 1
ATOM 2483 N N . LYS A 1 331 ? -13.963 8.996 33.500 1.00 42.78 331 LYS A N 1
ATOM 2484 C CA . LYS A 1 331 ? -14.368 9.107 34.906 1.00 42.78 331 LYS A CA 1
ATOM 2485 C C . LYS A 1 331 ? -13.099 9.017 35.761 1.00 42.78 331 LYS A C 1
ATOM 2487 O O . LYS A 1 331 ? -12.743 7.932 36.200 1.00 42.78 331 LYS A O 1
ATOM 2492 N N . GLY A 1 332 ? -12.408 10.144 35.943 1.00 43.53 332 GLY A N 1
ATOM 2493 C CA . GLY A 1 332 ? -11.196 10.257 36.772 1.00 43.53 332 GLY A CA 1
ATOM 2494 C C . GLY A 1 332 ? -10.037 10.974 36.070 1.00 43.53 332 GLY A C 1
ATOM 2495 O O . GLY A 1 332 ? -9.916 10.903 34.848 1.00 43.53 332 GLY A O 1
ATOM 2496 N N . GLN A 1 333 ? -9.220 11.698 36.842 1.00 37.38 333 GLN A N 1
ATOM 2497 C CA . GLN A 1 333 ? -7.956 12.290 36.382 1.00 37.38 333 GLN A CA 1
ATOM 2498 C C . GLN A 1 333 ? -6.871 11.204 36.332 1.00 37.38 333 GLN A C 1
ATOM 2500 O O . GLN A 1 333 ? -6.852 10.331 37.200 1.00 37.38 333 GLN A O 1
ATOM 2505 N N . PHE A 1 334 ? -6.012 11.257 35.309 1.00 40.97 334 PHE A N 1
ATOM 2506 C CA . PHE A 1 334 ? -4.727 10.553 35.314 1.00 40.97 334 PHE A CA 1
ATOM 2507 C C . PHE A 1 334 ? -3.746 11.259 36.247 1.00 40.97 334 PHE A C 1
ATOM 2509 O O . PHE A 1 334 ? -3.801 12.512 36.287 1.00 40.97 334 PHE A O 1
#

Radius of gyration: 24.89 Å; Cα contacts (8 Å, |Δi|>4): 575; chains: 1; bounding box: 56×47×82 Å

Nearest PDB structures (foldseek):
  4a1o-assembly1_B  TM=9.491E-01  e=7.023E-36  Mycobacterium tuberculosis H37Rv
  4a1o-assembly1_A  TM=9.473E-01  e=1.222E-34  Mycobacterium tuberculosis H37Rv
  4ehi-assembly2_B-2  TM=9.115E-01  e=4.001E-30  Campylobacter jejuni subsp. jejuni NCTC 11168 = ATCC 700819
  4ehi-assembly2_A  TM=8.999E-01  e=8.407E-30  Campylobacter jejuni subsp. jejuni NCTC 11168 = ATCC 700819
  1zcz-assembly1_A  TM=9.024E-01  e=2.413E-24  Thermotoga maritima

pLDDT: mean 91.61, std 11.15, range [37.38, 98.88]

Secondary structure (DSSP, 8-state):
-TT--SHHHHHHHHHHHTTTT------GGGHHHHHHHHHTT---HHHHHHHHHHHHHHHHHHHHHHHHHHH--S-S--PPPSS-----EEEEEES-SSSTTS-EEEEESSSS--GGGG-EEEESSPPPHHHHHHHHHHHHHHHT-SSEEEEEEETTEEEEEEEESSHHHHHHHHHHH-HHHHTTEEEEESSPBPHHHHHHTTTS-EEEEEES-B-HHHHHHHHTSTT-EEEE-PPPPS--S-EEEEETTEEEEE--------GGG----SSSPPPHHHHHHHHHHHHHHTTSPSSPEEEESSSBEEEEE-S-SSHHHHHHHHHHHHT---SS--

Foldseek 3Di:
DVPDDDPLLVVLLVQLVVLQPHADADDPVCVVVQVVQVVVVHDDSVSSNVRSVVSVLVSVLSVLVVVVVVPDDPDPPDDDDPDDDQRKDWPAWACAAPDNVHTDTDIDSDPQDAFLSNWDWPAADDAHNQNSQQQSLQQVLQQLDPAWKKFWTDPQATLFIFGDNDNLVRLVLRCLLFVPRSAQTEMETAAEAELSNLVSCQVGHYQEYEYQHYDPNSCVSNNVPRHYTYIHHHRGDDADQWDWADDVPDIDIDGDPPDDDDLVPDDDPDPDDDDPQVSVQVSLQVSSQVSAAPPKDFDGHNRITNFIFGDDPDNVNRVVRRCVSNVPDDPDDD

Mean predicted aligned error: 6.12 Å